Protein AF-A0A9Q4L0F2-F1 (afdb_monomer_lite)

Structure (mmCIF, N/CA/C/O backbone):
data_AF-A0A9Q4L0F2-F1
#
_entry.id   AF-A0A9Q4L0F2-F1
#
loop_
_atom_site.group_PDB
_atom_site.id
_atom_site.type_symbol
_atom_site.label_atom_id
_atom_site.label_alt_id
_atom_site.label_comp_id
_atom_site.label_asym_id
_atom_site.label_entity_id
_atom_site.label_seq_id
_atom_site.pdbx_PDB_ins_code
_atom_site.Cartn_x
_atom_site.Cartn_y
_atom_site.Cartn_z
_atom_site.occupancy
_atom_site.B_iso_or_equiv
_atom_site.auth_seq_id
_atom_site.auth_comp_id
_atom_site.auth_asym_id
_atom_site.auth_atom_id
_atom_site.pdbx_PDB_model_num
ATOM 1 N N . MET A 1 1 ? -33.348 -2.518 -28.557 1.00 35.50 1 MET A N 1
ATOM 2 C CA . MET A 1 1 ? -31.942 -2.075 -28.516 1.00 35.50 1 MET A CA 1
ATOM 3 C C . MET A 1 1 ? -31.940 -0.645 -28.021 1.00 35.50 1 MET A C 1
ATOM 5 O O . MET A 1 1 ? -32.081 0.283 -28.804 1.00 35.50 1 MET A O 1
ATOM 9 N N . THR A 1 2 ? -31.949 -0.499 -26.706 1.00 28.66 2 THR A N 1
ATOM 10 C CA . THR A 1 2 ? -31.822 0.769 -25.986 1.00 28.66 2 THR A CA 1
ATOM 11 C C . THR A 1 2 ? -30.332 1.001 -25.770 1.00 28.66 2 THR A C 1
ATOM 13 O O . THR A 1 2 ? -29.650 0.112 -25.269 1.00 28.66 2 THR A O 1
ATOM 16 N N . GLY A 1 3 ? -29.832 2.133 -26.264 1.00 24.50 3 GLY A N 1
ATOM 17 C CA . GLY A 1 3 ? -28.420 2.494 -26.207 1.00 24.50 3 GLY A CA 1
ATOM 18 C C . GLY A 1 3 ? -27.970 2.777 -24.779 1.00 24.50 3 GLY A C 1
ATOM 19 O O . GLY A 1 3 ? -28.697 3.416 -24.019 1.00 24.50 3 GLY A O 1
ATOM 20 N N . LEU A 1 4 ? -26.778 2.280 -24.451 1.00 28.77 4 LEU A N 1
ATOM 21 C CA . LEU A 1 4 ? -26.016 2.660 -23.269 1.00 28.77 4 LEU A CA 1
ATOM 22 C C . LEU A 1 4 ? -25.788 4.175 -23.294 1.00 28.77 4 LEU A C 1
ATOM 24 O O . LEU A 1 4 ? -25.307 4.723 -24.288 1.00 28.77 4 LEU A O 1
ATOM 28 N N . GLY A 1 5 ? -26.204 4.838 -22.218 1.00 26.44 5 GLY A N 1
ATOM 29 C CA . GLY A 1 5 ? -25.905 6.240 -21.976 1.00 26.44 5 GLY A CA 1
ATOM 30 C C . GLY A 1 5 ? -24.405 6.413 -21.785 1.00 26.44 5 GLY A C 1
ATOM 31 O O . GLY A 1 5 ? -23.772 5.620 -21.095 1.00 26.44 5 GLY A O 1
ATOM 32 N N . ALA A 1 6 ? -23.858 7.438 -22.432 1.00 28.59 6 ALA A N 1
ATOM 33 C CA . ALA A 1 6 ? -22.494 7.885 -22.227 1.00 28.59 6 ALA A CA 1
ATOM 34 C C . ALA A 1 6 ? -22.277 8.187 -20.738 1.00 28.59 6 ALA A C 1
ATOM 36 O O . ALA A 1 6 ? -22.974 9.031 -20.169 1.00 28.59 6 ALA A O 1
ATOM 37 N N . LEU A 1 7 ? -21.328 7.477 -20.128 1.00 33.16 7 LEU A N 1
ATOM 38 C CA . LEU A 1 7 ? -20.724 7.876 -18.864 1.00 33.16 7 LEU A CA 1
ATOM 39 C C . LEU A 1 7 ? -20.074 9.247 -19.097 1.00 33.16 7 LEU A C 1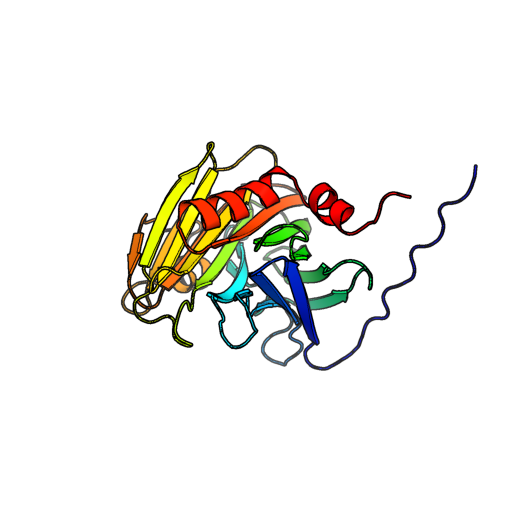
ATOM 41 O O . LEU A 1 7 ? -19.408 9.456 -20.114 1.00 33.16 7 LEU A O 1
ATOM 45 N N . GLY A 1 8 ? -20.387 10.206 -18.226 1.00 28.78 8 GLY A N 1
ATOM 46 C CA . GLY A 1 8 ? -19.862 11.564 -18.310 1.00 28.78 8 GLY A CA 1
ATOM 47 C C . GLY A 1 8 ? -18.339 11.531 -18.289 1.00 28.78 8 GLY A C 1
ATOM 48 O O . GLY A 1 8 ? -17.757 10.824 -17.474 1.00 28.78 8 GLY A O 1
ATOM 49 N N . GLY A 1 9 ? -17.710 12.254 -19.216 1.00 29.22 9 GLY A N 1
ATOM 50 C CA . GLY A 1 9 ? -16.259 12.383 -19.237 1.00 29.22 9 GLY A CA 1
ATOM 51 C C . GLY A 1 9 ? -15.781 13.014 -17.936 1.00 29.22 9 GLY A C 1
ATOM 52 O O . GLY A 1 9 ? -16.300 14.062 -17.546 1.00 29.22 9 GLY A O 1
ATOM 53 N N . ALA A 1 10 ? -14.820 12.363 -17.285 1.00 40.62 10 ALA A N 1
ATOM 54 C CA . ALA A 1 10 ? -14.004 12.995 -16.263 1.00 40.62 10 ALA A CA 1
ATOM 55 C C . ALA A 1 10 ? -13.387 14.267 -16.871 1.00 40.62 10 ALA A C 1
ATOM 57 O O . ALA A 1 10 ? -12.828 14.232 -17.971 1.00 40.62 10 ALA A O 1
ATOM 58 N N . GLU A 1 11 ? -13.568 15.411 -16.213 1.00 37.06 11 GLU A N 1
ATOM 59 C CA . GLU A 1 11 ? -12.818 16.614 -16.565 1.00 37.06 11 GLU A CA 1
ATOM 60 C C . GLU A 1 11 ? -11.414 16.448 -15.988 1.00 37.06 11 GLU A C 1
ATOM 62 O O . GLU A 1 11 ? -11.244 16.541 -14.777 1.00 37.06 11 GLU A O 1
ATOM 67 N N . ALA A 1 12 ? -10.426 16.204 -16.853 1.00 37.84 12 ALA A N 1
ATOM 68 C CA . ALA A 1 12 ? -9.024 16.213 -16.461 1.00 37.84 12 ALA A CA 1
ATOM 69 C C . ALA A 1 12 ? -8.678 17.590 -15.877 1.00 37.84 12 ALA A C 1
ATOM 71 O O . ALA A 1 12 ? -8.698 18.611 -16.580 1.00 37.84 12 ALA A O 1
ATOM 72 N N . VAL A 1 13 ? -8.385 17.631 -14.580 1.00 41.16 13 VAL A N 1
ATOM 73 C CA . VAL A 1 13 ? -7.864 18.828 -13.929 1.00 41.16 13 VAL A CA 1
ATOM 74 C C . VAL A 1 13 ? -6.373 18.876 -14.239 1.00 41.16 13 VAL A C 1
ATOM 76 O O . VAL A 1 13 ? -5.570 18.233 -13.581 1.00 41.16 13 VAL A O 1
ATOM 79 N N . ALA A 1 14 ? -5.994 19.632 -15.270 1.00 37.88 14 ALA A N 1
ATOM 80 C CA . ALA A 1 14 ? -4.596 19.991 -15.484 1.00 37.88 14 ALA A CA 1
ATOM 81 C C . ALA A 1 14 ? -4.163 20.949 -14.361 1.00 37.88 14 ALA A C 1
ATOM 83 O O . ALA A 1 14 ? -4.357 22.165 -14.468 1.00 37.88 14 ALA A O 1
ATOM 84 N N . ALA A 1 15 ? -3.634 20.399 -13.275 1.00 41.81 15 ALA A N 1
ATOM 85 C CA . ALA A 1 15 ? -2.961 21.135 -12.221 1.00 41.81 15 ALA A CA 1
ATOM 86 C C . ALA A 1 15 ? -1.586 20.508 -11.969 1.00 41.81 15 ALA A C 1
ATOM 88 O O . ALA A 1 15 ? -1.447 19.289 -12.027 1.00 41.81 15 ALA A O 1
ATOM 89 N N . ASP A 1 16 ? -0.604 21.371 -11.689 1.00 60.59 16 ASP A N 1
ATOM 90 C CA . ASP A 1 16 ? 0.544 21.012 -10.855 1.00 60.59 16 ASP A CA 1
ATOM 91 C C . ASP A 1 16 ? 0.007 20.255 -9.623 1.00 60.59 16 ASP A C 1
ATOM 93 O O . ASP A 1 16 ? -0.940 20.762 -9.026 1.00 60.59 16 ASP A O 1
ATOM 97 N N . ASP A 1 17 ? 0.570 19.086 -9.304 1.00 72.75 17 ASP A N 1
ATOM 98 C CA . ASP A 1 17 ? 0.235 18.151 -8.211 1.00 72.75 17 ASP A CA 1
ATOM 99 C C . ASP A 1 17 ? -1.256 18.058 -7.784 1.00 72.75 17 ASP A C 1
ATOM 101 O O . ASP A 1 17 ? -1.867 18.993 -7.257 1.00 72.75 17 ASP A O 1
ATOM 105 N N . VAL A 1 18 ? -1.864 16.879 -7.942 1.00 81.00 18 VAL A N 1
ATOM 106 C CA . VAL A 1 18 ? -3.266 16.627 -7.548 1.00 81.00 18 VAL A CA 1
ATOM 107 C C . VAL A 1 18 ? -3.298 15.879 -6.212 1.00 81.00 18 VAL A C 1
ATOM 109 O O . VAL A 1 18 ? -2.679 14.833 -6.120 1.00 81.00 18 VAL A O 1
ATOM 112 N N . ASP A 1 19 ? -4.059 16.363 -5.219 1.00 88.56 19 ASP A N 1
ATOM 113 C CA . ASP A 1 19 ? -4.414 15.641 -3.973 1.00 88.56 19 ASP A CA 1
ATOM 114 C C . ASP A 1 19 ? -5.941 15.460 -3.926 1.00 88.56 19 ASP A C 1
ATOM 116 O O . ASP A 1 19 ? -6.698 16.440 -3.859 1.00 88.56 19 ASP A O 1
ATOM 120 N N . ILE A 1 20 ? -6.400 14.206 -3.981 1.00 89.19 20 ILE A N 1
ATOM 121 C CA . ILE A 1 20 ? -7.807 13.836 -3.803 1.00 89.19 20 ILE A CA 1
ATOM 122 C C . ILE A 1 20 ? -7.980 13.112 -2.464 1.00 89.19 20 ILE A C 1
ATOM 124 O O . ILE A 1 20 ? -7.763 11.898 -2.395 1.00 89.19 20 ILE A O 1
ATOM 128 N N . PRO A 1 21 ? -8.457 13.806 -1.414 1.00 92.12 21 PRO A N 1
ATOM 129 C CA . PRO A 1 21 ? -8.765 13.164 -0.148 1.00 92.12 21 PRO A CA 1
ATOM 130 C C . PRO A 1 21 ? -10.083 12.390 -0.232 1.00 92.12 21 PRO A C 1
ATOM 132 O O . PRO A 1 21 ? -11.127 12.924 -0.624 1.00 92.12 21 PRO A O 1
ATOM 135 N N . LEU A 1 22 ? -10.049 11.143 0.223 1.00 93.31 22 LEU A N 1
ATOM 136 C CA . LEU A 1 22 ? -11.188 10.246 0.359 1.00 93.31 22 LEU A CA 1
ATOM 137 C C . LEU A 1 22 ? -11.386 9.910 1.828 1.00 93.31 22 LEU A C 1
ATOM 139 O O . LEU A 1 22 ? -10.420 9.663 2.546 1.00 93.31 22 LEU A O 1
ATOM 143 N N . SER A 1 23 ? -12.636 9.859 2.283 1.00 94.50 23 SER A N 1
ATOM 144 C CA . SER A 1 23 ? -12.918 9.414 3.642 1.00 94.50 23 SER A CA 1
ATOM 145 C C . SER A 1 23 ? -14.282 8.765 3.799 1.00 94.50 23 SER A C 1
ATOM 147 O O . SER A 1 23 ? -15.246 9.065 3.089 1.00 94.50 23 SER A O 1
ATOM 149 N N . ALA A 1 24 ? -14.350 7.870 4.777 1.00 94.62 24 ALA A N 1
ATOM 150 C CA . ALA A 1 24 ? -15.561 7.228 5.246 1.00 94.62 24 ALA A CA 1
ATOM 151 C C . ALA A 1 24 ? -15.621 7.318 6.770 1.00 94.62 24 ALA A C 1
ATOM 153 O O . ALA A 1 24 ? -14.599 7.383 7.456 1.00 94.62 24 ALA A O 1
ATOM 154 N N . ARG A 1 25 ? -16.835 7.337 7.315 1.00 94.50 25 ARG A N 1
ATOM 155 C CA . ARG A 1 25 ? -17.051 7.418 8.760 1.00 94.50 25 ARG A CA 1
ATOM 156 C C . ARG A 1 25 ? -18.312 6.689 9.166 1.00 94.50 25 ARG A C 1
ATOM 158 O O . ARG A 1 25 ? -19.313 6.717 8.452 1.00 94.50 25 ARG A O 1
ATOM 165 N N . GLY A 1 26 ? -18.279 6.153 10.374 1.00 92.31 26 GLY A N 1
ATOM 166 C CA . GLY A 1 26 ? -19.421 5.537 11.029 1.00 92.31 26 GLY A CA 1
ATOM 167 C C . GLY A 1 26 ? -19.502 5.940 12.495 1.00 92.31 26 GLY A C 1
ATOM 168 O O . GLY A 1 26 ? -18.902 6.922 12.939 1.00 92.31 26 GLY A O 1
ATOM 169 N N . ASP A 1 27 ? -20.261 5.172 13.270 1.00 90.62 27 ASP A N 1
ATOM 170 C CA . ASP A 1 27 ? -20.411 5.420 14.701 1.00 90.62 27 ASP A CA 1
ATOM 171 C C . ASP A 1 27 ? -19.087 5.160 15.440 1.00 90.62 27 ASP A C 1
ATOM 173 O O . ASP A 1 27 ? -18.743 4.026 15.771 1.00 90.62 27 ASP A O 1
ATOM 177 N N . GLY A 1 28 ? -18.354 6.237 15.731 1.00 89.56 28 GLY A N 1
ATOM 178 C CA . GLY A 1 28 ? -17.138 6.204 16.547 1.00 89.56 28 GLY A CA 1
ATOM 179 C C . GLY A 1 28 ? -15.841 5.922 15.786 1.00 89.56 28 GLY A C 1
ATOM 180 O O . GLY A 1 28 ? -14.825 5.686 16.434 1.00 89.56 28 GLY A O 1
ATOM 181 N N . TRP A 1 29 ? -15.854 5.969 14.453 1.00 94.31 29 TRP A N 1
ATOM 182 C CA . TRP A 1 29 ? -14.655 5.841 13.623 1.00 94.31 29 TRP A CA 1
ATOM 183 C C . TRP A 1 29 ? -14.736 6.732 12.380 1.00 94.31 29 TRP A C 1
ATOM 185 O O . TRP A 1 29 ? -15.818 7.033 11.877 1.00 94.31 29 TRP A O 1
ATOM 195 N N . GLU A 1 30 ? -13.570 7.120 11.883 1.00 96.31 30 GLU A N 1
ATOM 196 C CA . GLU A 1 30 ? -13.361 7.755 10.584 1.00 96.31 30 GLU A CA 1
ATOM 197 C C . GLU A 1 30 ? -12.043 7.206 10.026 1.00 96.31 30 GLU A C 1
ATOM 199 O O . GLU A 1 30 ? -11.109 6.959 10.789 1.00 96.31 30 GLU A O 1
ATOM 204 N N . VAL A 1 31 ? -11.983 6.968 8.723 1.00 97.25 31 VAL A N 1
ATOM 205 C CA . VAL A 1 31 ? -10.762 6.608 7.995 1.00 97.25 31 VAL A CA 1
ATOM 206 C C . VAL A 1 31 ? -10.727 7.415 6.710 1.00 97.25 31 VAL A C 1
ATOM 208 O O . VAL A 1 31 ? -11.775 7.733 6.140 1.00 97.25 31 VAL A O 1
ATOM 211 N N . GLY A 1 32 ? -9.533 7.723 6.237 1.00 96.81 32 GLY A N 1
ATOM 212 C CA . GLY A 1 32 ? -9.361 8.265 4.906 1.00 96.81 32 GLY A CA 1
ATOM 213 C C . GLY A 1 32 ? -7.964 8.040 4.370 1.00 96.81 32 GLY A C 1
ATOM 214 O O . GLY A 1 32 ? -7.130 7.424 5.031 1.00 96.81 32 GLY A O 1
ATOM 215 N N . VAL A 1 33 ? -7.769 8.492 3.142 1.00 97.56 33 VAL A N 1
ATOM 216 C CA . VAL A 1 33 ? -6.550 8.359 2.345 1.00 97.56 33 VAL A CA 1
ATOM 217 C C . VAL A 1 33 ? -6.553 9.455 1.284 1.00 97.56 33 VAL A C 1
ATOM 219 O O . VAL A 1 33 ? -7.627 9.885 0.852 1.00 97.56 33 VAL A O 1
ATOM 222 N N . SER A 1 34 ? -5.382 9.888 0.849 1.00 96.44 34 SER A N 1
ATOM 223 C CA . SER A 1 34 ? -5.206 10.806 -0.272 1.00 96.44 34 SER A CA 1
ATOM 224 C C . SER A 1 34 ? -4.695 10.039 -1.488 1.00 96.44 34 SER A C 1
ATOM 226 O O . SER A 1 34 ? -3.763 9.248 -1.377 1.00 96.44 34 SER A O 1
ATOM 228 N N . ALA A 1 35 ? -5.313 10.240 -2.651 1.00 96.44 35 ALA A N 1
ATOM 229 C CA . ALA A 1 35 ? -4.747 9.807 -3.926 1.00 96.44 35 ALA A CA 1
ATOM 230 C C . ALA A 1 35 ? -3.987 10.981 -4.543 1.00 96.44 35 ALA A C 1
ATOM 232 O O . ALA A 1 35 ? -4.584 12.040 -4.762 1.00 96.44 35 ALA A O 1
ATOM 233 N N . GLU A 1 36 ? -2.696 10.791 -4.813 1.00 95.00 36 GLU A N 1
ATOM 234 C CA . GLU A 1 36 ? -1.800 11.875 -5.208 1.00 95.00 36 GLU A CA 1
ATOM 235 C C . GLU A 1 36 ? -1.195 11.676 -6.595 1.00 95.00 36 GLU A C 1
ATOM 237 O O . GLU A 1 36 ? -0.725 10.589 -6.939 1.00 95.00 36 GLU A O 1
ATOM 242 N N . GLN A 1 37 ? -1.191 12.752 -7.384 1.00 94.94 37 GLN A N 1
ATOM 243 C CA . GLN A 1 37 ? -0.506 12.854 -8.668 1.00 94.94 37 GLN A CA 1
ATOM 244 C C . GLN A 1 37 ? 0.696 13.777 -8.537 1.00 94.94 37 GLN A C 1
ATOM 246 O O . GLN A 1 37 ? 0.567 14.888 -8.028 1.00 94.94 37 GLN A O 1
ATOM 251 N N . TYR A 1 38 ? 1.814 13.354 -9.109 1.00 92.56 38 TYR A N 1
ATOM 252 C CA . TYR A 1 38 ? 3.035 14.132 -9.217 1.00 92.56 38 TYR A CA 1
ATOM 253 C C . TYR A 1 38 ? 3.295 14.471 -10.684 1.00 92.56 38 TYR A C 1
ATOM 255 O O . TYR A 1 38 ? 3.328 13.565 -11.514 1.00 92.56 38 TYR A O 1
ATOM 263 N N . ASP A 1 39 ? 3.502 15.749 -11.010 1.00 89.25 39 ASP A N 1
ATOM 264 C CA . ASP A 1 39 ? 3.917 16.192 -12.357 1.00 89.25 39 ASP A CA 1
ATOM 265 C C . ASP A 1 39 ? 5.045 17.230 -12.262 1.00 89.25 39 ASP A C 1
ATOM 267 O O . ASP A 1 39 ? 4.901 18.427 -12.517 1.00 89.25 39 ASP A O 1
ATOM 271 N N . THR A 1 40 ? 6.204 16.752 -11.815 1.00 86.88 40 THR A N 1
ATOM 272 C CA . THR A 1 40 ? 7.413 17.545 -11.583 1.00 86.88 40 THR A CA 1
ATOM 273 C C . THR A 1 40 ? 8.554 17.100 -12.505 1.00 86.88 40 THR A C 1
ATOM 275 O O . THR A 1 40 ? 8.463 16.115 -13.238 1.00 86.88 40 THR A O 1
ATOM 278 N N . SER A 1 41 ? 9.690 17.810 -12.468 1.00 82.56 41 SER A N 1
ATOM 279 C CA . SER A 1 41 ? 10.878 17.394 -13.232 1.00 82.56 41 SER A CA 1
ATOM 280 C C . SER A 1 41 ? 11.449 16.048 -12.793 1.00 82.56 41 SER A C 1
ATOM 282 O O . SER A 1 41 ? 12.163 15.422 -13.576 1.00 82.56 41 SER A O 1
ATOM 284 N N . ASP A 1 42 ? 11.161 15.643 -11.557 1.00 82.44 42 ASP A N 1
ATOM 285 C CA . ASP A 1 42 ? 11.802 14.508 -10.902 1.00 82.44 42 ASP A CA 1
ATOM 286 C C . ASP A 1 42 ? 10.832 13.327 -10.725 1.00 82.44 42 ASP A C 1
ATOM 288 O O . ASP A 1 42 ? 11.286 12.217 -10.464 1.00 82.44 42 ASP A O 1
ATOM 292 N N . GLN A 1 43 ? 9.515 13.557 -10.831 1.00 89.56 43 GLN A N 1
ATOM 293 C CA . GLN A 1 43 ? 8.447 12.580 -10.572 1.00 89.56 43 GLN A CA 1
ATOM 294 C C . GLN A 1 43 ? 7.227 12.897 -11.443 1.00 89.56 43 GLN A C 1
ATOM 296 O O . GLN A 1 43 ? 6.787 14.043 -11.455 1.00 89.56 43 GLN A O 1
ATOM 301 N N . GLN A 1 44 ? 6.687 11.896 -12.140 1.00 93.56 44 GLN A N 1
ATOM 302 C CA . GLN A 1 44 ? 5.543 12.029 -13.068 1.00 93.56 44 GLN A CA 1
ATOM 303 C C . GLN A 1 44 ? 4.455 10.973 -12.807 1.00 93.56 44 GLN A C 1
ATOM 305 O O . GLN A 1 44 ? 3.732 10.565 -13.715 1.00 93.56 44 GLN A O 1
ATOM 310 N N . GLY A 1 45 ? 4.428 10.425 -11.594 1.00 95.62 45 GLY A N 1
ATOM 311 C CA . GLY A 1 45 ? 3.644 9.250 -11.248 1.00 95.62 45 GLY A CA 1
ATOM 312 C C . GLY A 1 45 ? 2.513 9.524 -10.264 1.00 95.62 45 GLY A C 1
ATOM 313 O O . GLY A 1 45 ? 2.110 10.671 -10.074 1.00 95.62 45 GLY A O 1
ATOM 314 N N . ALA A 1 46 ? 1.978 8.468 -9.658 1.00 96.12 46 ALA A N 1
ATOM 315 C CA . ALA A 1 46 ? 0.923 8.564 -8.652 1.00 96.12 46 ALA A CA 1
ATOM 316 C C . ALA A 1 46 ? 1.102 7.522 -7.539 1.00 96.12 46 ALA A C 1
ATOM 318 O O . ALA A 1 46 ? 1.724 6.474 -7.756 1.00 96.12 46 ALA A O 1
ATOM 319 N N . ARG A 1 47 ? 0.565 7.818 -6.351 1.00 96.38 47 ARG A N 1
ATOM 320 C CA . ARG A 1 47 ? 0.496 6.890 -5.208 1.00 96.38 47 ARG A CA 1
ATOM 321 C C . ARG A 1 47 ? -0.629 7.264 -4.238 1.00 96.38 47 ARG A C 1
ATOM 323 O O . ARG A 1 47 ? -1.232 8.327 -4.367 1.00 96.38 47 ARG A O 1
ATOM 330 N N . LEU A 1 48 ? -0.885 6.399 -3.255 1.00 97.62 48 LEU A N 1
ATOM 331 C CA . LEU A 1 48 ? -1.703 6.767 -2.096 1.00 97.62 48 LEU A CA 1
ATOM 332 C C . LEU A 1 48 ? -0.819 7.304 -0.968 1.00 97.62 48 LEU A C 1
ATOM 334 O O . LEU A 1 48 ? 0.254 6.753 -0.710 1.00 97.62 48 LEU A O 1
ATOM 338 N N . GLU A 1 49 ? -1.308 8.322 -0.270 1.00 96.50 49 GLU A N 1
ATOM 339 C CA . GLU A 1 49 ? -0.662 8.952 0.884 1.00 96.50 49 GLU A CA 1
ATOM 340 C C . GLU A 1 49 ? -1.648 9.168 2.027 1.00 96.50 49 GLU A C 1
ATOM 342 O O . GLU A 1 49 ? -2.866 9.066 1.851 1.00 96.50 49 GLU A O 1
ATOM 347 N N . ASP A 1 50 ? -1.118 9.483 3.207 1.00 95.88 50 ASP A N 1
ATOM 348 C CA . ASP A 1 50 ? -1.895 9.947 4.353 1.00 95.88 50 ASP A CA 1
ATOM 349 C C . ASP A 1 50 ? -3.064 9.013 4.719 1.00 95.88 50 ASP A C 1
ATOM 351 O O . ASP A 1 50 ? -4.180 9.472 4.985 1.00 95.88 50 ASP A O 1
ATOM 355 N N . VAL A 1 51 ? -2.859 7.689 4.758 1.00 97.62 51 VAL A N 1
ATOM 356 C CA . VAL A 1 51 ? -3.897 6.807 5.313 1.00 97.62 51 VAL A CA 1
ATOM 357 C C . VAL A 1 51 ? -4.030 7.139 6.791 1.00 97.62 51 VAL A C 1
ATOM 359 O O . VAL A 1 51 ? -3.074 6.987 7.550 1.00 97.62 51 VAL A O 1
ATOM 362 N N . TYR A 1 52 ? -5.210 7.577 7.219 1.00 96.81 52 TYR A N 1
ATOM 363 C CA . TYR A 1 52 ? -5.410 8.136 8.552 1.00 96.81 52 TYR A CA 1
ATOM 364 C C . TYR A 1 52 ? -6.571 7.493 9.306 1.00 96.81 52 TYR A C 1
ATOM 366 O O . TYR A 1 52 ? -7.501 6.937 8.724 1.00 96.81 52 TYR A O 1
ATOM 374 N N . SER A 1 53 ? -6.542 7.617 10.633 1.00 95.25 53 SER A N 1
ATOM 375 C CA . SER A 1 53 ? -7.584 7.122 11.536 1.00 95.25 53 SER A CA 1
ATOM 376 C C . SER A 1 53 ? -8.128 8.246 12.413 1.00 95.25 53 SER A C 1
ATOM 378 O O . SER A 1 53 ? -7.411 8.815 13.233 1.00 95.25 53 SER A O 1
ATOM 380 N N . GLY A 1 54 ? -9.423 8.523 12.324 1.00 92.25 54 GLY A N 1
ATOM 381 C CA . GLY A 1 54 ? -10.088 9.613 13.035 1.00 92.25 54 GLY A CA 1
ATOM 382 C C . GLY A 1 54 ? -9.992 10.935 12.276 1.00 92.25 54 GLY A C 1
ATOM 383 O O . GLY A 1 54 ? -11.018 11.472 11.877 1.00 92.25 54 GLY A O 1
ATOM 384 N N . ASP A 1 55 ? -8.782 11.446 12.053 1.00 89.88 55 ASP A N 1
ATOM 385 C CA . ASP A 1 55 ? -8.542 12.647 11.245 1.00 89.88 55 ASP A CA 1
ATOM 386 C C . ASP A 1 55 ? -7.135 12.647 10.613 1.00 89.88 55 ASP A C 1
ATOM 388 O O . ASP A 1 55 ? -6.274 11.861 11.009 1.00 89.88 55 ASP A O 1
ATOM 392 N N . ARG A 1 56 ? -6.897 13.549 9.643 1.00 87.12 56 ARG A N 1
ATOM 393 C CA . ARG A 1 56 ? -5.617 13.683 8.910 1.00 87.12 56 ARG A CA 1
ATOM 394 C C . ARG A 1 56 ? -4.409 14.059 9.785 1.00 87.12 56 ARG A C 1
ATOM 396 O O . ARG A 1 56 ? -3.304 14.110 9.268 1.00 87.12 56 ARG A O 1
ATOM 403 N N . SER A 1 57 ? -4.576 14.345 11.081 1.00 88.62 57 SER A N 1
ATOM 404 C CA . SER A 1 57 ? -3.439 14.515 12.001 1.00 88.62 57 SER A CA 1
ATOM 405 C C . SER A 1 57 ? -2.964 13.204 12.632 1.00 88.62 57 SER A C 1
ATOM 407 O O . SER A 1 57 ? -1.933 13.192 13.295 1.00 88.62 57 SER A O 1
ATOM 409 N N . ASN A 1 58 ? -3.699 12.109 12.425 1.00 93.31 58 ASN A N 1
ATOM 410 C CA . ASN A 1 58 ? -3.356 10.770 12.890 1.00 93.31 58 ASN A CA 1
ATOM 411 C C . ASN A 1 58 ? -3.150 9.827 11.698 1.00 93.31 58 ASN A C 1
ATOM 413 O O . ASN A 1 58 ? -3.967 8.933 11.435 1.00 93.31 58 ASN A O 1
ATOM 417 N N . ILE A 1 59 ? -2.070 10.077 10.960 1.00 95.56 59 ILE A N 1
ATOM 418 C CA . ILE A 1 59 ? -1.620 9.234 9.854 1.00 95.56 59 ILE A CA 1
ATOM 419 C C . ILE A 1 59 ? -1.114 7.909 10.437 1.00 95.56 59 ILE A C 1
ATOM 421 O O . ILE A 1 59 ? -0.362 7.880 11.408 1.00 95.56 59 ILE A O 1
ATOM 425 N N . VAL A 1 60 ? -1.587 6.801 9.875 1.00 96.94 60 VAL A N 1
ATOM 426 C CA . VAL A 1 60 ? -1.170 5.437 10.225 1.00 96.94 60 VAL A CA 1
ATOM 427 C C . VAL A 1 60 ? -0.316 4.800 9.138 1.00 96.94 60 VAL A C 1
ATOM 429 O O . VAL A 1 60 ? 0.459 3.896 9.444 1.00 96.94 60 VAL A O 1
ATOM 432 N N . VAL A 1 61 ? -0.440 5.269 7.893 1.00 97.56 61 VAL A N 1
ATOM 433 C CA . VAL A 1 61 ? 0.433 4.916 6.768 1.00 97.56 61 VAL A CA 1
ATOM 434 C C . VAL A 1 61 ? 0.705 6.185 5.972 1.00 97.56 61 VAL A C 1
ATOM 436 O O . VAL A 1 61 ? -0.225 6.778 5.434 1.00 97.56 61 VAL A O 1
ATOM 439 N N . ASP A 1 62 ? 1.968 6.589 5.913 1.00 96.88 62 ASP A N 1
ATOM 440 C CA . ASP A 1 62 ? 2.420 7.794 5.209 1.00 96.88 62 ASP A CA 1
ATOM 441 C C . ASP A 1 62 ? 2.281 7.641 3.693 1.00 96.88 62 ASP A C 1
ATOM 443 O O . ASP A 1 62 ? 1.736 8.509 3.022 1.00 96.88 62 ASP A O 1
ATOM 447 N N . ALA A 1 63 ? 2.700 6.490 3.163 1.00 96.25 63 ALA A N 1
ATOM 448 C CA . ALA A 1 63 ? 2.675 6.212 1.734 1.00 96.25 63 ALA A CA 1
ATOM 449 C C . ALA A 1 63 ? 2.393 4.738 1.435 1.00 96.25 63 ALA A C 1
ATOM 451 O O . ALA A 1 63 ? 2.802 3.849 2.190 1.00 96.25 63 ALA A O 1
ATOM 452 N N . LEU A 1 64 ? 1.728 4.498 0.304 1.00 98.06 64 LEU A N 1
ATOM 453 C CA . LEU A 1 64 ? 1.580 3.195 -0.334 1.00 98.06 64 LEU A CA 1
ATOM 454 C C . LEU A 1 64 ? 2.040 3.293 -1.794 1.00 98.06 64 LEU A C 1
ATOM 456 O O . LEU A 1 64 ? 1.349 3.851 -2.648 1.00 98.06 64 LEU A O 1
ATOM 460 N N . ASP A 1 65 ? 3.198 2.719 -2.080 1.00 97.88 65 ASP A N 1
ATOM 461 C CA . ASP A 1 65 ? 3.828 2.707 -3.392 1.00 97.88 65 ASP A CA 1
ATOM 462 C C . ASP A 1 65 ? 3.579 1.366 -4.103 1.00 97.88 65 ASP A C 1
ATOM 464 O O . ASP A 1 65 ? 3.634 0.294 -3.494 1.00 97.88 65 ASP A O 1
ATOM 468 N N . THR A 1 66 ? 3.336 1.420 -5.416 1.00 98.25 66 THR A N 1
ATOM 469 C CA . THR A 1 66 ? 3.359 0.235 -6.284 1.00 98.25 66 THR A CA 1
ATOM 470 C C . THR A 1 66 ? 4.650 0.226 -7.091 1.00 98.25 66 THR A C 1
ATOM 472 O O . THR A 1 66 ? 5.150 1.259 -7.544 1.00 98.25 66 THR A O 1
ATOM 475 N N . VAL A 1 67 ? 5.233 -0.954 -7.238 1.00 98.12 67 VAL A N 1
ATOM 476 C CA . VAL A 1 67 ? 6.548 -1.135 -7.841 1.00 98.12 67 VAL A CA 1
ATOM 477 C C . VAL A 1 67 ? 6.500 -2.317 -8.808 1.00 98.12 67 VAL A C 1
ATOM 479 O O . VAL A 1 67 ? 5.872 -3.330 -8.519 1.00 98.12 67 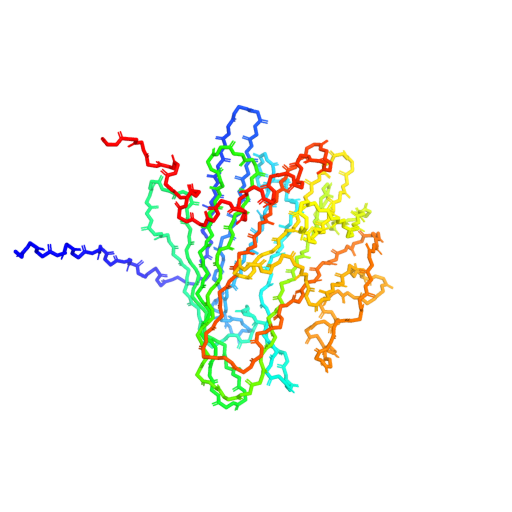VAL A O 1
ATOM 482 N N . VAL A 1 68 ? 7.143 -2.187 -9.967 1.00 97.69 68 VAL A N 1
ATOM 483 C CA . VAL A 1 68 ? 7.152 -3.184 -11.047 1.00 97.69 68 VAL A CA 1
ATOM 484 C C . VAL A 1 68 ? 8.579 -3.648 -11.301 1.00 97.69 68 VAL A C 1
ATOM 486 O O . VAL A 1 68 ? 9.464 -2.821 -11.495 1.00 97.69 68 VAL A O 1
ATOM 489 N N . TYR A 1 69 ? 8.800 -4.956 -11.357 1.00 97.62 69 TYR A N 1
ATOM 490 C CA . TYR A 1 69 ? 10.052 -5.564 -11.802 1.00 97.62 69 TYR A CA 1
ATOM 491 C C . TYR A 1 69 ? 9.826 -6.345 -13.094 1.00 97.62 69 TYR A C 1
ATOM 493 O O . TYR A 1 69 ? 8.958 -7.215 -13.147 1.00 97.62 69 TYR A O 1
ATOM 501 N N . ASP A 1 70 ? 10.614 -6.036 -14.124 1.00 95.69 70 ASP A N 1
ATOM 502 C CA . ASP A 1 70 ? 10.491 -6.598 -15.480 1.00 95.69 70 ASP A CA 1
ATOM 503 C C . ASP A 1 70 ? 11.447 -7.777 -15.759 1.00 95.69 70 ASP A C 1
ATOM 505 O O . ASP A 1 70 ? 11.761 -8.088 -16.909 1.00 95.69 70 ASP A O 1
ATOM 509 N N . GLY A 1 71 ? 11.984 -8.398 -14.703 1.00 93.88 71 GLY A N 1
ATOM 510 C CA . GLY A 1 71 ? 13.033 -9.416 -14.812 1.00 93.88 71 GLY A CA 1
ATOM 511 C C . GLY A 1 71 ? 14.450 -8.842 -14.908 1.00 93.88 71 GLY A C 1
ATOM 512 O O . GLY A 1 71 ? 15.418 -9.604 -14.986 1.00 93.88 71 GLY A O 1
ATOM 513 N N . SER A 1 72 ? 14.600 -7.513 -14.919 1.00 92.06 72 SER A N 1
ATOM 514 C CA . SER A 1 72 ? 15.908 -6.859 -14.976 1.00 92.06 72 SER A CA 1
ATOM 515 C C . SER A 1 72 ? 16.033 -5.626 -14.089 1.00 92.06 72 SER A C 1
ATOM 517 O O . SER A 1 72 ? 17.053 -5.467 -13.420 1.00 92.06 72 SER A O 1
ATOM 519 N N . VAL A 1 73 ? 15.023 -4.759 -14.078 1.00 94.94 73 VAL A N 1
ATOM 520 C CA . VAL A 1 73 ? 15.042 -3.469 -13.390 1.00 94.94 73 VAL A CA 1
ATOM 521 C C . VAL A 1 73 ? 13.730 -3.285 -12.649 1.00 94.94 73 VAL A C 1
ATOM 523 O O . VAL A 1 73 ? 12.658 -3.581 -13.176 1.00 94.94 73 VAL A O 1
ATOM 526 N N . THR A 1 74 ? 13.823 -2.750 -11.437 1.00 96.81 74 THR A N 1
ATOM 527 C CA . THR A 1 74 ? 12.655 -2.295 -10.696 1.00 96.81 74 THR A CA 1
ATOM 528 C C . THR A 1 74 ? 12.309 -0.848 -11.051 1.00 96.81 74 THR A C 1
ATOM 530 O O . THR A 1 74 ? 13.199 -0.006 -11.156 1.00 96.81 74 THR A O 1
ATOM 533 N N . ARG A 1 75 ? 11.015 -0.550 -11.205 1.00 97.44 75 ARG A N 1
ATOM 534 C CA . ARG A 1 75 ? 10.455 0.785 -11.436 1.00 97.44 75 ARG A CA 1
ATOM 535 C C . ARG A 1 75 ? 9.338 1.097 -10.446 1.00 97.44 75 ARG A C 1
ATOM 537 O O . ARG A 1 75 ? 8.422 0.298 -10.273 1.00 97.44 75 ARG A O 1
ATOM 544 N N . ASN A 1 76 ? 9.382 2.267 -9.827 1.00 96.88 76 ASN A N 1
ATOM 545 C CA . ASN A 1 76 ? 8.358 2.752 -8.909 1.00 96.88 76 ASN A CA 1
ATOM 546 C C . ASN A 1 76 ? 7.335 3.614 -9.666 1.00 96.88 76 ASN A C 1
ATOM 548 O O . ASN A 1 76 ? 7.701 4.472 -10.471 1.00 96.88 76 ASN A O 1
ATOM 552 N N . THR A 1 77 ? 6.044 3.412 -9.395 1.00 95.31 77 THR A N 1
ATOM 553 C CA . THR A 1 77 ? 4.949 4.075 -10.126 1.00 95.31 77 THR A CA 1
ATOM 554 C C . THR A 1 77 ? 4.846 5.570 -9.853 1.00 95.31 77 THR A C 1
ATOM 556 O O . THR A 1 77 ? 4.182 6.269 -10.605 1.00 95.31 77 THR A O 1
ATOM 559 N N . ARG A 1 78 ? 5.506 6.094 -8.818 1.00 94.94 78 ARG A N 1
ATOM 560 C CA . ARG A 1 78 ? 5.597 7.534 -8.555 1.00 94.94 78 ARG A CA 1
ATOM 561 C C . ARG A 1 78 ? 6.831 8.159 -9.211 1.00 94.94 78 ARG A C 1
ATOM 563 O O . ARG A 1 78 ? 6.730 9.202 -9.854 1.00 94.94 78 ARG A O 1
ATOM 570 N N . ALA A 1 79 ? 7.995 7.543 -9.025 1.00 94.50 79 ALA A N 1
ATOM 571 C CA . ALA A 1 79 ? 9.284 8.114 -9.408 1.00 94.50 79 ALA A CA 1
ATOM 572 C C . ALA A 1 79 ? 9.656 7.866 -10.877 1.00 94.50 79 ALA A C 1
ATOM 574 O O . ALA A 1 79 ? 10.213 8.754 -11.515 1.00 94.50 79 ALA A O 1
ATOM 575 N N . ASP A 1 80 ? 9.337 6.688 -11.419 1.00 96.81 80 ASP A N 1
ATOM 576 C CA . ASP A 1 80 ? 9.811 6.262 -12.744 1.00 96.81 80 ASP A CA 1
ATOM 577 C C . ASP A 1 80 ? 8.737 6.278 -13.829 1.00 96.81 80 ASP A C 1
ATOM 579 O O . ASP A 1 80 ? 9.016 5.927 -14.980 1.00 96.81 80 ASP A O 1
ATOM 583 N N . ALA A 1 81 ? 7.508 6.646 -13.474 1.00 97.00 81 ALA A N 1
ATOM 584 C CA . ALA A 1 81 ? 6.425 6.787 -14.430 1.00 97.00 81 ALA A CA 1
ATOM 585 C C . ALA A 1 81 ? 6.756 7.834 -15.500 1.00 97.00 81 ALA A C 1
ATOM 587 O O . ALA A 1 81 ? 7.444 8.822 -15.247 1.00 97.00 81 ALA A O 1
ATOM 588 N N . SER A 1 82 ? 6.238 7.625 -16.708 1.00 95.88 82 SER A N 1
ATOM 589 C CA . SER A 1 82 ? 6.303 8.613 -17.791 1.00 95.88 82 SER A CA 1
ATOM 590 C C . SER A 1 82 ? 5.081 9.528 -17.847 1.00 95.88 82 SER A C 1
ATOM 592 O O . SER A 1 82 ? 5.080 10.501 -18.597 1.00 95.88 82 SER A O 1
ATOM 594 N N . SER A 1 83 ? 4.012 9.156 -17.145 1.00 94.56 83 SER A N 1
ATOM 595 C CA . SER A 1 83 ? 2.786 9.937 -17.010 1.00 94.56 83 SER A CA 1
ATOM 596 C C . SER A 1 83 ? 1.879 9.319 -15.958 1.00 94.56 83 SER A C 1
ATOM 598 O O . SER A 1 83 ? 1.836 8.091 -15.820 1.00 94.56 83 SER A O 1
ATOM 600 N N . SER A 1 84 ? 1.072 10.160 -15.323 1.00 95.44 84 SER A N 1
ATOM 601 C CA . SER A 1 84 ? -0.011 9.744 -14.447 1.00 95.44 84 SER A CA 1
ATOM 602 C C . SER A 1 84 ? -1.234 10.652 -14.579 1.00 95.44 84 SER A C 1
ATOM 604 O O . SER A 1 84 ? -1.165 11.756 -15.121 1.00 95.44 84 SER A O 1
ATOM 606 N N . GLU A 1 85 ? -2.370 10.162 -14.098 1.00 94.56 85 GLU A N 1
ATOM 607 C CA . GLU A 1 85 ? -3.618 10.905 -13.966 1.00 94.56 85 GLU A CA 1
ATOM 608 C C . GLU A 1 85 ? -4.344 10.444 -12.698 1.00 94.56 85 GLU A C 1
ATOM 610 O O . GLU A 1 85 ? -4.501 9.240 -12.487 1.00 94.56 85 GLU A O 1
ATOM 615 N N . VAL A 1 86 ? -4.809 11.387 -11.875 1.00 94.06 86 VAL A N 1
ATOM 616 C CA . VAL A 1 86 ? -5.614 11.111 -10.675 1.00 94.06 86 VAL A CA 1
ATOM 617 C C . VAL A 1 86 ? -6.911 11.912 -10.710 1.00 94.06 86 VAL A C 1
ATOM 619 O O . VAL A 1 86 ? -6.909 13.116 -10.954 1.00 94.06 86 VAL A O 1
ATOM 622 N N . ASN A 1 87 ? -8.042 11.249 -10.465 1.00 91.69 87 ASN A N 1
ATOM 623 C CA . ASN A 1 87 ? -9.373 11.859 -10.544 1.00 91.69 87 ASN A CA 1
ATOM 624 C C . ASN A 1 87 ? -10.391 11.142 -9.644 1.00 91.69 87 ASN A C 1
ATOM 626 O O . ASN A 1 87 ? -10.204 9.998 -9.237 1.00 91.69 87 ASN A O 1
ATOM 630 N N . VAL A 1 88 ? -11.529 11.797 -9.397 1.00 87.69 88 VAL A N 1
ATOM 631 C CA . VAL A 1 88 ? -12.715 11.164 -8.794 1.00 87.69 88 VAL A CA 1
ATOM 632 C C . VAL A 1 88 ? -13.620 10.557 -9.863 1.00 87.69 88 VAL A C 1
ATOM 634 O O . VAL A 1 88 ? -13.852 11.158 -10.914 1.00 87.69 88 VAL A O 1
ATOM 637 N N . THR A 1 89 ? -14.205 9.397 -9.574 1.00 76.25 89 THR A N 1
ATOM 638 C CA . THR A 1 89 ? -15.154 8.741 -10.491 1.00 76.25 89 THR A CA 1
ATOM 639 C C . THR A 1 89 ? -16.575 9.289 -10.320 1.00 76.25 89 THR A C 1
ATOM 641 O O . THR A 1 89 ? -17.291 9.526 -11.295 1.00 76.25 89 THR A O 1
ATOM 644 N N . THR A 1 90 ? -17.020 9.508 -9.078 1.00 75.94 90 THR A N 1
ATOM 645 C CA . THR A 1 90 ? -18.352 10.052 -8.758 1.00 75.94 90 THR A CA 1
ATOM 646 C C . THR A 1 90 ? -18.326 10.822 -7.441 1.00 75.94 90 THR A C 1
ATOM 648 O O . THR A 1 90 ? -17.545 10.522 -6.551 1.00 75.94 90 THR A O 1
ATOM 651 N N . SER A 1 91 ? -19.233 11.789 -7.283 1.00 74.81 91 SER A N 1
ATOM 652 C CA . SER A 1 91 ? -19.382 12.557 -6.040 1.00 74.81 91 SER A CA 1
ATOM 653 C C . SER A 1 91 ? -20.160 11.840 -4.927 1.00 74.81 91 SER A C 1
ATOM 655 O O . SER A 1 91 ? -20.256 12.371 -3.822 1.00 74.81 91 SER A O 1
ATOM 657 N N . TYR A 1 92 ? -20.759 10.678 -5.206 1.00 80.62 92 TYR A N 1
ATOM 658 C CA . TYR A 1 92 ? -21.574 9.915 -4.249 1.00 80.62 92 TYR A CA 1
ATOM 659 C C . TYR A 1 92 ? -20.817 8.785 -3.549 1.00 80.62 92 TYR A C 1
ATOM 661 O O . TYR A 1 92 ? -21.304 8.269 -2.547 1.00 80.62 92 TYR A O 1
ATOM 669 N N . VAL A 1 93 ? -19.660 8.398 -4.082 1.00 86.50 93 VAL A N 1
ATOM 670 C CA . VAL A 1 93 ? -18.820 7.320 -3.558 1.00 86.50 93 VAL A CA 1
ATOM 671 C C . VAL A 1 93 ? -17.494 7.945 -3.148 1.00 86.50 93 VAL A C 1
ATOM 673 O O . VAL A 1 93 ? -16.985 8.806 -3.863 1.00 86.50 93 VAL A O 1
ATOM 676 N N . ALA A 1 94 ? -16.947 7.544 -2.002 1.00 89.69 94 ALA A N 1
ATOM 677 C CA . ALA A 1 94 ? -15.625 7.982 -1.562 1.00 89.69 94 ALA A CA 1
ATOM 678 C C . ALA A 1 94 ? -14.526 7.225 -2.333 1.00 89.69 94 ALA A C 1
ATOM 680 O O . ALA A 1 94 ? -13.788 6.431 -1.750 1.00 89.69 94 ALA A O 1
ATOM 681 N N . GLU A 1 95 ? -14.462 7.452 -3.648 1.00 93.69 95 GLU A N 1
ATOM 682 C CA . GLU A 1 95 ? -13.550 6.774 -4.569 1.00 93.69 95 GLU A CA 1
ATOM 683 C C . GLU A 1 95 ? -12.743 7.740 -5.440 1.00 93.69 95 GLU A C 1
ATOM 685 O O . GLU A 1 95 ? -13.235 8.786 -5.880 1.00 93.69 95 GLU A O 1
ATOM 690 N N . ALA A 1 96 ? -11.516 7.335 -5.741 1.00 94.75 96 ALA A N 1
ATOM 691 C CA . ALA A 1 96 ? -10.665 7.945 -6.751 1.00 94.75 96 ALA A CA 1
ATOM 692 C C . ALA A 1 96 ? -10.057 6.848 -7.623 1.00 94.75 96 ALA A C 1
ATOM 694 O O . ALA A 1 96 ? -9.975 5.687 -7.216 1.00 94.75 96 ALA A O 1
ATOM 695 N N . TYR A 1 97 ? -9.615 7.227 -8.813 1.00 94.81 97 TYR A N 1
ATOM 696 C CA . TYR A 1 97 ? -8.776 6.381 -9.642 1.00 94.81 97 TYR A CA 1
ATOM 697 C C . TYR A 1 97 ? -7.444 7.065 -9.922 1.00 94.81 97 TYR A C 1
ATOM 699 O O . TYR A 1 97 ? -7.351 8.294 -9.960 1.00 94.81 97 TYR A O 1
ATOM 707 N N . MET A 1 98 ? -6.429 6.239 -10.132 1.00 96.62 98 MET A N 1
ATOM 708 C CA . MET A 1 98 ? -5.085 6.620 -10.527 1.00 96.62 98 MET A CA 1
ATOM 709 C C . MET A 1 98 ? -4.714 5.788 -11.751 1.00 96.62 98 MET A C 1
ATOM 711 O O . MET A 1 98 ? -4.850 4.568 -11.736 1.00 96.62 98 MET A O 1
ATOM 715 N N . SER A 1 99 ? -4.258 6.429 -12.816 1.00 97.19 99 SER A N 1
ATOM 716 C CA . SER A 1 99 ? -3.709 5.757 -13.993 1.00 97.19 99 SER A CA 1
ATOM 717 C C . SER A 1 99 ? -2.257 6.166 -14.130 1.00 97.19 99 SER A C 1
ATOM 719 O O . SER A 1 99 ? -1.974 7.356 -14.142 1.00 97.19 99 SER A O 1
ATOM 721 N N . THR A 1 100 ? -1.345 5.209 -14.250 1.00 97.94 100 THR A N 1
ATOM 722 C CA . THR A 1 100 ? 0.095 5.459 -14.367 1.00 97.94 100 THR A CA 1
ATOM 723 C C . THR A 1 100 ? 0.679 4.625 -15.498 1.00 97.94 100 THR A C 1
ATOM 725 O O . THR A 1 100 ? 0.462 3.420 -15.540 1.00 97.94 100 THR A O 1
ATOM 728 N N . THR A 1 101 ? 1.478 5.234 -16.372 1.00 98.38 101 THR A N 1
ATOM 729 C CA . THR A 1 101 ? 2.259 4.504 -17.383 1.00 98.38 101 THR A CA 1
ATOM 730 C C . THR A 1 101 ? 3.709 4.406 -16.931 1.00 98.38 101 THR A C 1
ATOM 732 O O . THR A 1 101 ? 4.378 5.423 -16.726 1.00 98.38 101 THR A O 1
ATOM 735 N N . VAL A 1 102 ? 4.213 3.180 -16.803 1.00 98.06 102 VAL A N 1
ATOM 736 C CA . VAL A 1 102 ? 5.582 2.881 -16.377 1.00 98.06 102 VAL A CA 1
ATOM 737 C C . VAL A 1 102 ? 6.380 2.309 -17.555 1.00 98.06 102 VAL A C 1
ATOM 739 O O . VAL A 1 102 ? 6.023 1.253 -18.083 1.00 98.06 102 VAL A O 1
ATOM 742 N N . PRO A 1 103 ? 7.470 2.964 -17.990 1.00 97.25 103 PRO A N 1
ATOM 743 C CA . PRO A 1 103 ? 8.338 2.432 -19.032 1.00 97.25 103 PRO A CA 1
ATOM 744 C C . PRO A 1 103 ? 9.191 1.268 -18.509 1.00 97.25 103 PRO A C 1
ATOM 746 O O . PRO A 1 103 ? 9.930 1.414 -17.532 1.00 97.25 103 PRO A O 1
ATOM 749 N N . VAL A 1 104 ? 9.158 0.145 -19.223 1.00 96.38 104 VAL A N 1
ATOM 750 C CA . VAL A 1 104 ? 9.954 -1.070 -18.961 1.00 96.38 104 VAL A CA 1
ATOM 751 C C . VAL A 1 104 ? 10.866 -1.378 -20.156 1.00 96.38 104 VAL A C 1
ATOM 753 O O . VAL A 1 104 ? 10.816 -0.667 -21.162 1.00 96.38 104 VAL A O 1
ATOM 756 N N . ALA A 1 105 ? 11.755 -2.373 -20.053 1.00 91.88 105 ALA A N 1
ATOM 757 C CA . ALA A 1 105 ? 12.842 -2.584 -21.022 1.00 91.88 105 ALA A CA 1
ATOM 758 C C . ALA A 1 105 ? 12.407 -2.587 -22.505 1.00 91.88 105 ALA A C 1
ATOM 760 O O . ALA A 1 105 ? 13.059 -1.937 -23.325 1.00 91.88 105 ALA A O 1
ATOM 761 N N . ASP A 1 106 ? 11.301 -3.264 -22.830 1.00 91.06 106 ASP A N 1
ATOM 762 C CA . ASP A 1 106 ? 10.805 -3.445 -24.203 1.00 91.06 106 ASP A CA 1
ATOM 763 C C . ASP A 1 106 ? 9.359 -2.951 -24.404 1.00 91.06 106 ASP A C 1
ATOM 765 O O . ASP A 1 106 ? 8.678 -3.384 -25.334 1.00 91.06 106 ASP A O 1
ATOM 769 N N . GLY A 1 107 ? 8.884 -2.027 -23.562 1.00 96.62 107 GLY A N 1
ATOM 770 C CA . GLY A 1 107 ? 7.520 -1.518 -23.676 1.00 96.62 107 GLY A CA 1
ATOM 771 C C . GLY A 1 107 ? 7.030 -0.749 -22.459 1.00 96.62 107 GLY A C 1
ATOM 772 O O . GLY A 1 107 ? 7.788 0.006 -21.843 1.00 96.62 107 GLY A O 1
ATOM 773 N N . THR A 1 108 ? 5.756 -0.921 -22.124 1.00 98.19 108 THR A N 1
ATOM 774 C CA . THR A 1 108 ? 5.112 -0.213 -21.011 1.00 98.19 108 THR A CA 1
ATOM 775 C C . THR A 1 108 ? 4.256 -1.136 -20.164 1.00 98.19 108 THR A C 1
ATOM 777 O O . THR A 1 108 ? 3.690 -2.115 -20.648 1.00 98.19 108 THR A O 1
ATOM 780 N N . VAL A 1 109 ? 4.134 -0.774 -18.892 1.00 98.50 109 VAL A N 1
ATOM 781 C CA . VAL A 1 109 ? 3.079 -1.258 -18.008 1.00 98.50 109 VAL A CA 1
ATOM 782 C C . VAL A 1 109 ? 2.153 -0.089 -17.718 1.00 98.50 109 VAL A C 1
ATOM 784 O O . VAL A 1 109 ? 2.578 0.908 -17.135 1.00 98.50 109 VAL A O 1
ATOM 787 N N . ASP A 1 110 ? 0.899 -0.210 -18.132 1.00 98.50 110 ASP A N 1
ATOM 788 C CA . ASP A 1 110 ? -0.161 0.722 -17.770 1.00 98.50 110 ASP A CA 1
ATOM 789 C C . ASP A 1 110 ? -0.861 0.184 -16.521 1.00 98.50 110 ASP A C 1
ATOM 791 O O . ASP A 1 110 ? -1.516 -0.858 -16.560 1.00 98.50 110 ASP A O 1
ATOM 795 N N . LEU A 1 111 ? -0.682 0.876 -15.400 1.00 98.56 111 LEU A N 1
ATOM 796 C CA . LEU A 1 111 ? -1.268 0.536 -14.113 1.00 98.56 111 LEU A CA 1
ATOM 797 C C . LEU A 1 111 ? -2.475 1.432 -13.844 1.00 98.56 111 LEU A C 1
ATOM 799 O O . LEU A 1 111 ? -2.337 2.641 -13.652 1.00 98.56 111 LEU A O 1
ATOM 803 N N . TYR A 1 112 ? -3.648 0.821 -13.784 1.00 98.38 112 TYR A N 1
ATOM 804 C CA . TYR A 1 112 ? -4.887 1.452 -13.366 1.00 98.38 112 TYR A CA 1
ATOM 805 C C . TYR A 1 112 ? -5.229 1.005 -11.947 1.00 98.38 112 TYR A C 1
ATOM 807 O O . TYR A 1 112 ? -5.260 -0.189 -11.655 1.00 98.38 112 TYR A O 1
ATOM 815 N N . GLN A 1 113 ? -5.473 1.953 -11.049 1.00 98.19 113 GLN A N 1
ATOM 816 C CA . GLN A 1 113 ? -5.792 1.675 -9.656 1.00 98.19 113 GLN A CA 1
ATOM 817 C C . GLN A 1 113 ? -7.041 2.433 -9.237 1.00 98.19 113 GLN A C 1
ATOM 819 O O . GLN A 1 113 ? -7.158 3.629 -9.489 1.00 98.19 113 GLN A O 1
ATOM 824 N N . MET A 1 114 ? -7.962 1.759 -8.560 1.00 97.50 114 MET A N 1
ATOM 825 C CA . MET A 1 114 ? -9.151 2.367 -7.977 1.00 97.50 114 MET A CA 1
ATOM 826 C C . MET A 1 114 ? -9.119 2.202 -6.468 1.00 97.50 114 MET A C 1
ATOM 828 O O . MET A 1 114 ? -9.033 1.090 -5.951 1.00 97.50 114 MET A O 1
ATOM 832 N N . VAL A 1 115 ? -9.211 3.316 -5.754 1.00 97.56 115 VAL A N 1
ATOM 833 C CA . VAL A 1 115 ? -9.212 3.353 -4.293 1.00 97.56 115 VAL A CA 1
ATOM 834 C C . VAL A 1 115 ? -10.608 3.688 -3.782 1.00 97.56 115 VAL A C 1
ATOM 836 O O . VAL A 1 115 ? -11.320 4.504 -4.367 1.00 97.56 115 VAL A O 1
ATOM 839 N N . LEU A 1 116 ? -11.003 3.042 -2.692 1.00 96.06 116 LEU A N 1
ATOM 840 C CA . LEU A 1 116 ? -12.287 3.208 -2.029 1.00 96.06 116 LEU A CA 1
ATOM 841 C C . LEU A 1 116 ? -12.076 3.217 -0.511 1.00 96.06 116 LEU A C 1
ATOM 843 O O . LEU A 1 116 ? -11.489 2.285 0.041 1.00 96.06 116 LEU A O 1
ATOM 847 N N . ALA A 1 117 ? -12.596 4.229 0.181 1.00 97.00 117 ALA A N 1
ATOM 848 C CA . ALA A 1 117 ? -12.807 4.127 1.626 1.00 97.00 117 ALA A CA 1
ATOM 849 C C . ALA A 1 117 ? -14.076 3.297 1.876 1.00 97.00 117 ALA A C 1
ATOM 851 O O . ALA A 1 117 ? -15.103 3.560 1.261 1.00 97.00 117 ALA A O 1
ATOM 852 N N . ALA A 1 118 ? -14.025 2.275 2.730 1.00 96.81 118 ALA A N 1
ATOM 853 C CA . ALA A 1 118 ? -15.172 1.395 2.949 1.00 96.81 118 ALA A CA 1
ATOM 854 C C . ALA A 1 118 ? -16.279 2.100 3.756 1.00 96.81 118 ALA A C 1
ATOM 856 O O . ALA A 1 118 ? -16.016 2.715 4.787 1.00 96.81 118 ALA A O 1
ATOM 857 N N . GLU A 1 119 ? -17.536 1.982 3.314 1.00 95.50 119 GLU A N 1
ATOM 858 C CA . GLU A 1 119 ? -18.667 2.709 3.916 1.00 95.50 119 GLU A CA 1
ATOM 859 C C . GLU A 1 119 ? -18.968 2.264 5.359 1.00 95.50 119 GLU A C 1
ATOM 861 O O . GLU A 1 119 ? -19.325 3.070 6.218 1.00 95.50 119 GLU A O 1
ATOM 866 N N . ASP A 1 120 ? -18.841 0.964 5.630 1.00 95.50 120 ASP A N 1
ATOM 867 C CA . ASP A 1 120 ? -19.394 0.304 6.815 1.00 95.50 120 ASP A CA 1
ATOM 868 C C . ASP A 1 120 ? -18.333 -0.136 7.838 1.00 95.50 120 ASP A C 1
ATOM 870 O O . ASP A 1 120 ? -18.682 -0.702 8.879 1.00 95.50 120 ASP A O 1
ATOM 874 N N . ARG A 1 121 ? -17.046 0.121 7.570 1.00 97.25 121 ARG A N 1
ATOM 875 C CA . ARG A 1 121 ? -15.921 -0.264 8.437 1.00 97.25 121 ARG A CA 1
ATOM 876 C C . ARG A 1 121 ? -14.684 0.617 8.212 1.00 97.25 121 ARG A C 1
ATOM 878 O O . ARG A 1 121 ? -14.515 1.142 7.116 1.00 97.25 121 ARG A O 1
ATOM 885 N N . PRO A 1 122 ? -13.774 0.727 9.197 1.00 97.88 122 PRO A N 1
ATOM 886 C CA . PRO A 1 122 ? -12.540 1.491 9.045 1.00 97.88 122 PRO A CA 1
ATOM 887 C C . PRO A 1 122 ? -11.514 0.708 8.207 1.00 97.88 122 PRO A C 1
ATOM 889 O O . PRO A 1 122 ? -10.616 0.048 8.737 1.00 97.88 122 PRO A O 1
ATOM 892 N N . ALA A 1 123 ? -11.684 0.757 6.887 1.00 98.44 123 ALA A N 1
ATOM 893 C CA . ALA A 1 123 ? -10.784 0.153 5.916 1.00 98.44 123 ALA A CA 1
ATOM 894 C C . ALA A 1 123 ? -10.693 0.976 4.624 1.00 98.44 123 ALA A C 1
ATOM 896 O O . ALA A 1 123 ? -11.646 1.654 4.238 1.00 98.44 123 ALA A O 1
ATOM 897 N N . ILE A 1 124 ? -9.559 0.849 3.941 1.00 98.62 124 ILE A N 1
ATOM 898 C CA . ILE A 1 124 ? -9.341 1.286 2.562 1.00 98.62 124 ILE A CA 1
ATOM 899 C C . ILE A 1 124 ? -9.186 0.037 1.689 1.00 98.62 124 ILE A C 1
ATOM 901 O O . ILE A 1 124 ? -8.534 -0.930 2.090 1.00 98.62 124 ILE A O 1
ATOM 905 N N . LEU A 1 125 ? -9.779 0.054 0.500 1.00 98.69 125 LEU A N 1
ATOM 906 C CA . LEU A 1 125 ? -9.614 -0.969 -0.525 1.00 98.69 125 LEU A CA 1
ATOM 907 C C . LEU A 1 125 ? -9.007 -0.338 -1.775 1.00 98.69 125 LEU A C 1
ATOM 909 O O . LEU A 1 125 ? -9.493 0.686 -2.249 1.00 98.69 125 LEU A O 1
ATOM 913 N N . LEU A 1 126 ? -7.975 -0.975 -2.314 1.00 98.62 126 LEU A N 1
ATOM 914 C CA . LEU A 1 126 ? -7.334 -0.621 -3.571 1.00 98.62 126 LEU A CA 1
ATOM 915 C C . LEU A 1 126 ? -7.460 -1.797 -4.537 1.00 98.62 126 LEU A C 1
ATOM 917 O O . LEU A 1 126 ? -6.929 -2.873 -4.272 1.00 98.62 126 LEU A O 1
ATOM 921 N N . GLU A 1 127 ? -8.137 -1.595 -5.657 1.00 98.56 127 GLU A N 1
ATOM 922 C CA . GLU A 1 127 ? -8.078 -2.497 -6.805 1.00 98.56 127 GLU A CA 1
ATOM 923 C C . GLU A 1 127 ? -7.007 -2.001 -7.763 1.00 98.56 127 GLU A C 1
ATOM 925 O O . GLU A 1 127 ? -6.959 -0.816 -8.068 1.00 98.56 127 GLU A O 1
ATOM 930 N N . SER A 1 128 ? -6.122 -2.891 -8.197 1.00 98.62 128 SER A N 1
ATOM 931 C CA . SER A 1 128 ? -5.073 -2.594 -9.168 1.00 98.62 128 SER A CA 1
ATOM 932 C C . SER A 1 128 ? -5.205 -3.529 -10.359 1.00 98.62 128 SER A C 1
ATOM 934 O O . SER A 1 128 ? -5.386 -4.734 -10.189 1.00 98.62 128 SER A O 1
ATOM 936 N N . GLU A 1 129 ? -5.085 -2.974 -11.556 1.00 98.50 129 GLU A N 1
ATOM 937 C CA . GLU A 1 129 ? -5.055 -3.682 -12.827 1.00 98.50 129 GLU A CA 1
ATOM 938 C C . GLU A 1 129 ? -3.866 -3.170 -13.640 1.00 98.50 129 GLU A C 1
ATOM 940 O O . GLU A 1 129 ? -3.773 -1.988 -13.963 1.00 98.50 129 GLU A O 1
ATOM 945 N N . ALA A 1 130 ? -2.942 -4.065 -13.961 1.00 98.56 130 ALA A N 1
ATOM 946 C CA . ALA A 1 130 ? -1.823 -3.797 -14.842 1.00 98.56 130 ALA A CA 1
ATOM 947 C C . ALA A 1 130 ? -2.111 -4.382 -16.226 1.00 98.56 130 ALA A C 1
ATOM 949 O O . ALA A 1 130 ? -2.422 -5.568 -16.339 1.00 98.56 130 ALA A O 1
ATOM 950 N N . THR A 1 131 ? -1.962 -3.572 -17.270 1.00 98.62 131 THR A N 1
ATOM 951 C CA . THR A 1 131 ? -1.869 -4.017 -18.666 1.00 98.62 131 THR A CA 1
ATOM 952 C C . THR A 1 131 ? -0.418 -3.909 -19.113 1.00 98.62 131 THR A C 1
ATOM 954 O O . THR A 1 131 ? 0.211 -2.865 -18.948 1.00 98.62 131 THR A O 1
ATOM 957 N N . ILE A 1 132 ? 0.125 -4.989 -19.662 1.00 98.44 132 ILE A N 1
ATOM 958 C CA . ILE A 1 132 ? 1.547 -5.130 -19.967 1.00 98.44 132 ILE A CA 1
ATOM 959 C C . ILE A 1 132 ? 1.700 -5.227 -21.487 1.00 98.44 132 ILE A C 1
ATOM 961 O O . ILE A 1 132 ? 1.304 -6.215 -22.100 1.00 98.44 132 ILE A O 1
ATOM 965 N N . ASP A 1 133 ? 2.285 -4.198 -22.100 1.00 97.69 133 ASP A N 1
ATOM 966 C CA . ASP A 1 133 ? 2.684 -4.196 -23.515 1.00 97.69 133 ASP A CA 1
ATOM 967 C C . ASP A 1 133 ? 4.200 -4.376 -23.610 1.00 97.69 133 ASP A C 1
ATOM 969 O O . ASP A 1 133 ? 4.932 -3.499 -24.062 1.00 97.69 133 ASP A O 1
ATOM 973 N N . ALA A 1 134 ? 4.687 -5.493 -23.077 1.00 96.38 134 ALA A N 1
ATOM 974 C CA . ALA A 1 134 ? 6.092 -5.873 -23.054 1.00 96.38 134 ALA A CA 1
ATOM 975 C C . ALA A 1 134 ? 6.204 -7.400 -22.953 1.00 96.38 134 ALA A C 1
ATOM 977 O O . ALA A 1 134 ? 5.254 -8.080 -22.580 1.00 96.38 134 ALA A O 1
ATOM 978 N N . SER A 1 135 ? 7.366 -7.954 -23.296 1.00 95.00 135 SER A N 1
ATOM 979 C CA . SER A 1 135 ? 7.624 -9.392 -23.164 1.00 95.00 135 SER A CA 1
ATOM 980 C C . SER A 1 135 ? 8.453 -9.700 -21.926 1.00 95.00 135 SER A C 1
ATOM 982 O O . SER A 1 135 ? 9.431 -8.996 -21.678 1.00 95.00 135 SER A O 1
ATOM 984 N N . GLY A 1 136 ? 8.163 -10.809 -21.251 1.00 94.06 136 GLY A N 1
ATOM 985 C CA . GLY A 1 136 ? 8.952 -11.286 -20.119 1.00 94.06 136 GLY A CA 1
ATOM 986 C C . GLY A 1 136 ? 8.086 -11.581 -18.907 1.00 94.06 136 GLY A C 1
ATOM 987 O O . GLY A 1 136 ? 6.868 -11.471 -18.958 1.00 94.06 136 GLY A O 1
ATOM 988 N N . GLU A 1 137 ? 8.733 -11.978 -17.818 1.00 95.81 137 GLU A N 1
ATOM 989 C CA . GLU A 1 137 ? 8.044 -12.212 -16.554 1.00 95.81 137 GLU A CA 1
ATOM 990 C C . GLU A 1 137 ? 8.026 -10.929 -15.724 1.00 95.81 137 GLU A C 1
ATOM 992 O O . GLU A 1 137 ? 9.043 -10.241 -15.626 1.00 95.81 137 GLU A O 1
ATOM 997 N N . PHE A 1 138 ? 6.882 -10.637 -15.109 1.00 96.94 138 PHE A N 1
ATOM 998 C CA . PHE A 1 138 ? 6.699 -9.458 -14.273 1.00 96.94 138 PHE A CA 1
ATOM 999 C C . PHE A 1 138 ? 6.385 -9.841 -12.830 1.00 96.94 138 PHE A C 1
ATOM 1001 O O . PHE A 1 138 ? 5.592 -10.751 -12.568 1.00 96.94 138 PHE A O 1
ATOM 1008 N N . THR A 1 139 ? 6.965 -9.092 -11.897 1.00 97.38 139 THR A N 1
ATOM 1009 C CA . THR A 1 139 ? 6.592 -9.108 -10.479 1.00 97.38 139 THR A CA 1
ATOM 1010 C C . THR A 1 139 ? 6.138 -7.713 -10.083 1.00 97.38 139 THR A C 1
ATOM 1012 O O . THR A 1 139 ? 6.784 -6.719 -10.418 1.00 97.38 139 THR A O 1
ATOM 1015 N N . PHE A 1 140 ? 5.025 -7.641 -9.365 1.00 97.75 140 PHE A N 1
ATOM 1016 C CA . PHE A 1 140 ? 4.505 -6.413 -8.786 1.00 97.75 140 PHE A CA 1
ATOM 1017 C C . PHE A 1 140 ? 4.738 -6.446 -7.285 1.00 97.75 140 PHE A C 1
ATOM 1019 O O . PHE A 1 140 ? 4.610 -7.490 -6.652 1.00 97.75 140 PHE A O 1
ATOM 1026 N N . TYR A 1 141 ? 5.063 -5.298 -6.713 1.00 98.38 141 TYR A N 1
ATOM 1027 C CA . TYR A 1 141 ? 5.254 -5.150 -5.284 1.00 98.38 141 TYR A CA 1
ATOM 1028 C C . TYR A 1 141 ? 4.419 -3.998 -4.759 1.00 98.38 141 TYR A C 1
ATOM 1030 O O . TYR A 1 141 ? 4.156 -3.015 -5.458 1.00 98.38 141 TYR A O 1
ATOM 1038 N N . THR A 1 142 ? 4.020 -4.114 -3.503 1.00 98.44 142 THR A N 1
ATOM 1039 C CA . THR A 1 142 ? 3.401 -3.029 -2.746 1.00 98.44 142 THR A CA 1
ATOM 1040 C C . THR A 1 142 ? 4.280 -2.721 -1.553 1.00 98.44 142 THR A C 1
ATOM 1042 O O . THR A 1 142 ? 4.598 -3.632 -0.790 1.00 98.44 142 THR A O 1
ATOM 1045 N N . ILE A 1 143 ? 4.671 -1.456 -1.408 1.00 98.69 143 ILE A N 1
ATOM 1046 C CA . ILE A 1 143 ? 5.475 -0.967 -0.288 1.00 98.69 143 ILE A CA 1
ATOM 1047 C C . ILE A 1 143 ? 4.640 0.041 0.499 1.00 98.69 143 ILE A C 1
ATOM 1049 O O . ILE A 1 143 ? 4.133 1.001 -0.071 1.00 98.69 143 ILE A O 1
ATOM 1053 N N . ALA A 1 144 ? 4.486 -0.178 1.799 1.00 98.38 144 ALA A N 1
ATOM 1054 C CA . ALA A 1 144 ? 3.768 0.688 2.721 1.00 98.38 144 ALA A CA 1
ATOM 1055 C C . ALA A 1 144 ? 4.717 1.231 3.793 1.00 98.38 144 ALA A C 1
ATOM 1057 O O . ALA A 1 144 ? 5.562 0.490 4.296 1.00 98.38 144 ALA A O 1
ATOM 1058 N N . THR A 1 145 ? 4.515 2.477 4.220 1.00 98.00 145 THR A N 1
ATOM 1059 C CA . THR A 1 145 ? 5.303 3.103 5.298 1.00 98.00 145 THR A CA 1
ATOM 1060 C C . THR A 1 145 ? 4.412 3.427 6.500 1.00 98.00 145 THR A C 1
ATOM 1062 O O . THR A 1 145 ? 3.836 4.515 6.555 1.00 98.00 145 THR A O 1
ATOM 1065 N N . PRO A 1 146 ? 4.237 2.502 7.465 1.00 97.56 146 PRO A N 1
ATOM 1066 C CA . PRO A 1 146 ? 3.482 2.781 8.682 1.00 97.56 146 PRO A CA 1
ATOM 1067 C C . PRO A 1 146 ? 4.146 3.854 9.558 1.00 97.56 146 PRO A C 1
ATOM 1069 O O . PRO A 1 146 ? 5.332 3.771 9.874 1.00 97.56 146 PRO A O 1
ATOM 1072 N N . THR A 1 147 ? 3.358 4.834 10.000 1.00 96.38 147 THR A N 1
ATOM 1073 C CA . THR A 1 147 ? 3.788 5.953 10.865 1.00 96.38 147 THR A CA 1
ATOM 1074 C C . THR A 1 147 ? 2.873 6.104 12.086 1.00 96.38 147 THR A C 1
ATOM 1076 O O . THR A 1 147 ? 2.517 7.190 12.532 1.00 96.38 147 THR A O 1
ATOM 1079 N N . ILE A 1 148 ? 2.458 4.975 12.663 1.00 96.00 148 ILE A N 1
ATOM 1080 C CA . ILE A 1 148 ? 1.436 4.932 13.714 1.00 96.00 148 ILE A CA 1
ATOM 1081 C C . ILE A 1 148 ? 1.945 5.649 14.971 1.00 96.00 148 ILE A C 1
ATOM 1083 O O . ILE A 1 148 ? 3.024 5.343 15.482 1.00 96.00 148 ILE A O 1
ATOM 1087 N N . GLY A 1 149 ? 1.151 6.586 15.495 1.00 89.00 149 GLY A N 1
ATOM 1088 C CA . GLY A 1 149 ? 1.411 7.289 16.756 1.00 89.00 149 GLY A CA 1
ATOM 1089 C C . GLY A 1 149 ? 2.470 8.398 16.700 1.00 89.00 149 GLY A C 1
ATOM 1090 O O . GLY A 1 149 ? 2.602 9.148 17.670 1.00 89.00 149 GLY A O 1
ATOM 1091 N N . SER A 1 150 ? 3.206 8.543 15.593 1.00 86.31 150 SER A N 1
ATOM 1092 C CA . SER A 1 150 ? 4.183 9.621 15.398 1.00 86.31 150 SER A CA 1
ATOM 1093 C C . SER A 1 150 ? 4.499 9.835 13.920 1.00 86.31 150 SER A C 1
ATOM 1095 O O . SER A 1 150 ? 4.648 8.865 13.188 1.00 86.31 150 SER A O 1
ATOM 1097 N N . ASP A 1 151 ? 4.715 11.090 13.515 1.00 81.25 151 ASP A N 1
ATOM 1098 C CA . ASP A 1 151 ? 5.040 11.470 12.127 1.00 81.25 151 ASP A CA 1
ATOM 1099 C C . ASP A 1 151 ? 6.245 10.716 11.533 1.00 81.25 151 ASP A C 1
ATOM 1101 O O . ASP A 1 151 ? 6.428 10.685 10.323 1.00 81.25 151 ASP A O 1
ATOM 1105 N N . ASP A 1 152 ? 7.106 10.139 12.374 1.00 83.94 152 ASP A N 1
ATOM 1106 C CA . ASP A 1 152 ? 8.308 9.433 11.947 1.00 83.94 152 ASP A CA 1
ATOM 1107 C C . ASP A 1 152 ? 8.269 7.914 12.164 1.00 83.94 152 ASP A C 1
ATOM 1109 O O . ASP A 1 152 ? 9.284 7.244 11.943 1.00 83.94 152 ASP A O 1
ATOM 1113 N N . GLY A 1 153 ? 7.120 7.380 12.597 1.00 88.56 153 GLY A N 1
ATOM 1114 C CA . GLY A 1 153 ? 6.894 5.951 12.805 1.00 88.56 153 GLY A CA 1
ATOM 1115 C C . GLY A 1 153 ? 7.837 5.316 13.821 1.00 88.56 153 GLY A C 1
ATOM 1116 O O . GLY A 1 153 ? 8.111 4.119 13.741 1.00 88.56 153 GLY A O 1
ATOM 1117 N N . ALA A 1 154 ? 8.392 6.092 14.758 1.00 89.56 154 ALA A N 1
ATOM 1118 C CA . ALA A 1 154 ? 9.285 5.546 15.766 1.00 89.56 154 ALA A CA 1
ATOM 1119 C C . ALA A 1 154 ? 8.581 4.458 16.596 1.00 89.56 154 ALA A C 1
ATOM 1121 O O . ALA A 1 154 ? 7.411 4.568 16.957 1.00 89.56 154 ALA A O 1
ATOM 1122 N N . ASP A 1 155 ? 9.317 3.391 16.916 1.00 93.94 155 ASP A N 1
ATOM 1123 C CA . ASP A 1 155 ? 8.838 2.287 17.756 1.00 93.94 155 ASP A CA 1
ATOM 1124 C C . ASP A 1 155 ? 7.560 1.585 17.258 1.00 93.94 155 ASP A C 1
ATOM 1126 O O . ASP A 1 155 ? 6.822 1.010 18.061 1.00 93.94 155 ASP A O 1
ATOM 1130 N N . ASN A 1 156 ? 7.295 1.602 15.951 1.00 97.25 156 ASN A N 1
ATOM 1131 C CA . ASN A 1 156 ? 6.275 0.748 15.351 1.00 97.25 156 ASN A CA 1
ATOM 1132 C C . ASN A 1 156 ? 6.760 -0.712 15.388 1.00 97.25 156 ASN A C 1
ATOM 1134 O O . ASN A 1 156 ? 7.941 -1.000 15.183 1.00 97.25 156 ASN A O 1
ATOM 1138 N N . GLU A 1 157 ? 5.861 -1.642 15.692 1.00 98.31 157 GLU A N 1
ATOM 1139 C CA . GLU A 1 157 ? 6.101 -3.087 15.623 1.00 98.31 157 GLU A CA 1
ATOM 1140 C C . GLU A 1 157 ? 5.280 -3.655 14.475 1.00 98.31 157 GLU A C 1
ATOM 1142 O O . GLU A 1 157 ? 4.116 -3.288 14.340 1.00 98.31 157 GLU A O 1
ATOM 1147 N N . ALA A 1 158 ? 5.853 -4.550 13.673 1.00 98.75 158 ALA A N 1
ATOM 1148 C CA . ALA A 1 158 ? 5.100 -5.249 12.643 1.00 98.75 158 ALA A CA 1
ATOM 1149 C C . ALA A 1 158 ? 5.474 -6.722 12.533 1.00 98.75 158 ALA A C 1
ATOM 1151 O O . ALA A 1 158 ? 6.613 -7.111 12.810 1.00 98.75 158 ALA A O 1
ATOM 1152 N N . TRP A 1 159 ? 4.501 -7.535 12.128 1.00 98.88 159 TRP A N 1
ATOM 1153 C CA . TRP A 1 159 ? 4.660 -8.967 11.913 1.00 98.88 159 TRP A CA 1
ATOM 1154 C C . TRP A 1 159 ? 3.716 -9.501 10.837 1.00 98.88 159 TRP A C 1
ATOM 1156 O O . TRP A 1 159 ? 2.648 -8.945 10.585 1.00 98.88 159 TRP A O 1
ATOM 1166 N N . LEU A 1 160 ? 4.121 -10.611 10.231 1.00 98.81 160 LEU A N 1
ATOM 1167 C CA . LEU A 1 160 ? 3.290 -11.457 9.392 1.00 98.81 160 LEU A CA 1
ATOM 1168 C C . LEU A 1 160 ? 2.398 -12.344 10.273 1.00 98.81 160 LEU A C 1
ATOM 1170 O O . LEU A 1 160 ? 2.846 -12.914 11.270 1.00 98.81 160 LEU A O 1
ATOM 1174 N N . THR A 1 161 ? 1.139 -12.485 9.887 1.00 98.62 161 THR A N 1
ATOM 1175 C CA . THR A 1 161 ? 0.166 -13.407 10.475 1.00 98.62 161 THR A CA 1
ATOM 1176 C C . THR A 1 161 ? -0.696 -14.028 9.372 1.00 98.62 161 THR A C 1
ATOM 1178 O O . THR A 1 161 ? -0.671 -13.572 8.231 1.00 98.62 161 THR A O 1
ATOM 1181 N N . ASP A 1 162 ? -1.454 -15.069 9.716 1.00 97.88 162 ASP A N 1
ATOM 1182 C CA . ASP A 1 162 ? -2.423 -15.719 8.825 1.00 97.88 162 ASP A CA 1
ATOM 1183 C C . ASP A 1 162 ? -3.848 -15.482 9.335 1.00 97.88 162 ASP A C 1
ATOM 1185 O O . ASP A 1 162 ? -4.123 -15.574 10.538 1.00 97.88 162 ASP A O 1
ATOM 1189 N N . HIS A 1 163 ? -4.772 -15.215 8.415 1.00 97.81 163 HIS A N 1
ATOM 1190 C CA . HIS A 1 163 ? -6.196 -15.132 8.716 1.00 97.81 163 HIS A CA 1
ATOM 1191 C C . HIS A 1 163 ? -7.037 -15.677 7.566 1.00 97.81 163 HIS A C 1
ATOM 1193 O O . HIS A 1 163 ? -7.045 -15.119 6.476 1.00 97.81 163 HIS A O 1
ATOM 1199 N N . ASP A 1 164 ? -7.784 -16.758 7.800 1.00 95.81 164 ASP A N 1
ATOM 1200 C CA . ASP A 1 164 ? -8.629 -17.403 6.783 1.00 95.81 164 ASP A CA 1
ATOM 1201 C C . ASP A 1 164 ? -7.881 -17.732 5.466 1.00 95.81 164 ASP A C 1
ATOM 1203 O O . ASP A 1 164 ? -8.451 -17.696 4.360 1.00 95.81 164 ASP A O 1
ATOM 1207 N N . GLY A 1 165 ? -6.596 -18.086 5.600 1.00 96.88 165 GLY A N 1
ATOM 1208 C CA . GLY A 1 165 ? -5.680 -18.402 4.507 1.00 96.88 165 GLY A CA 1
ATOM 1209 C C . GLY A 1 165 ? -5.113 -17.181 3.785 1.00 96.88 165 GLY A C 1
ATOM 1210 O O . GLY A 1 165 ? -4.558 -17.357 2.706 1.00 96.88 165 GLY A O 1
ATOM 1211 N N . TYR A 1 166 ? -5.334 -15.969 4.299 1.00 98.50 166 TYR A N 1
ATOM 1212 C CA . TYR A 1 166 ? -4.650 -14.762 3.847 1.00 98.50 166 TYR A CA 1
ATOM 1213 C C . TYR A 1 166 ? -3.362 -14.571 4.631 1.00 98.50 166 TYR A C 1
ATOM 1215 O O . TYR A 1 166 ? -3.402 -14.552 5.862 1.00 98.50 166 TYR A O 1
ATOM 1223 N N . ASP A 1 167 ? -2.270 -14.317 3.916 1.00 98.75 167 ASP A N 1
ATOM 1224 C CA . ASP A 1 167 ? -1.116 -13.665 4.517 1.00 98.75 167 ASP A CA 1
ATOM 1225 C C . ASP A 1 167 ? -1.489 -12.209 4.819 1.00 98.75 167 ASP A C 1
ATOM 1227 O O . ASP A 1 167 ? -2.045 -11.492 3.978 1.00 98.75 167 ASP A O 1
ATOM 1231 N N . VAL A 1 168 ? -1.215 -11.772 6.045 1.00 98.88 168 VAL A N 1
ATOM 1232 C CA . VAL A 1 168 ? -1.539 -10.424 6.513 1.00 98.88 168 VAL A CA 1
ATOM 1233 C C . VAL A 1 168 ? -0.350 -9.858 7.267 1.00 98.88 168 VAL A C 1
ATOM 1235 O O . VAL A 1 168 ? 0.146 -10.480 8.203 1.00 98.88 168 VAL A O 1
ATOM 1238 N N . ILE A 1 169 ? 0.090 -8.653 6.910 1.00 98.88 169 ILE A N 1
ATOM 1239 C CA . ILE A 1 169 ? 1.072 -7.926 7.721 1.00 98.88 169 ILE A CA 1
ATOM 1240 C C . ILE A 1 169 ? 0.333 -6.955 8.620 1.00 98.88 169 ILE A C 1
ATOM 1242 O O . ILE A 1 169 ? -0.443 -6.128 8.148 1.00 98.88 169 ILE A O 1
ATOM 1246 N N . VAL A 1 170 ? 0.583 -7.051 9.918 1.00 98.88 170 VAL A N 1
ATOM 1247 C CA . VAL A 1 170 ? 0.033 -6.156 10.934 1.00 98.88 170 VAL A CA 1
ATOM 1248 C C . VAL A 1 170 ? 1.146 -5.244 11.415 1.00 98.88 170 VAL A C 1
ATOM 1250 O O . VAL A 1 170 ? 2.234 -5.724 11.711 1.00 98.88 170 VAL A O 1
ATOM 1253 N N . ALA A 1 171 ? 0.866 -3.948 11.524 1.00 98.75 171 ALA A N 1
ATOM 1254 C CA . ALA A 1 171 ? 1.712 -2.978 12.205 1.00 98.75 171 ALA A CA 1
ATOM 1255 C C . ALA A 1 171 ? 0.944 -2.317 13.359 1.00 98.75 171 ALA A C 1
ATOM 1257 O O . ALA A 1 171 ? -0.269 -2.100 13.278 1.00 98.75 171 ALA A O 1
ATOM 1258 N N . THR A 1 172 ? 1.635 -1.996 14.453 1.00 98.56 172 THR A N 1
ATOM 1259 C CA . THR A 1 172 ? 1.025 -1.384 15.637 1.00 98.56 172 THR A CA 1
ATOM 1260 C C . THR A 1 172 ? 1.940 -0.410 16.365 1.00 98.56 172 THR A C 1
ATOM 1262 O O . THR A 1 172 ? 3.165 -0.546 16.375 1.00 98.56 172 THR A O 1
ATOM 1265 N N . HIS A 1 173 ? 1.297 0.533 17.050 1.00 97.50 173 HIS A N 1
ATOM 1266 C CA . HIS A 1 173 ? 1.878 1.351 18.102 1.00 97.50 173 HIS A CA 1
ATOM 1267 C C . HIS A 1 173 ? 0.784 1.742 19.111 1.00 97.50 173 HIS A C 1
ATOM 1269 O O . HIS A 1 173 ? -0.335 2.070 18.718 1.00 97.50 173 HIS A O 1
ATOM 1275 N N . ASP A 1 174 ? 1.077 1.669 20.415 1.00 94.25 174 ASP A N 1
ATOM 1276 C CA . ASP A 1 174 ? 0.197 2.107 21.517 1.00 94.25 174 ASP A CA 1
ATOM 1277 C C . ASP A 1 174 ? -1.284 1.664 21.433 1.00 94.25 174 ASP A C 1
ATOM 1279 O O . ASP A 1 174 ? -2.205 2.358 21.869 1.00 94.25 174 ASP A O 1
ATOM 1283 N N . GLY A 1 175 ? -1.529 0.450 20.928 1.00 93.94 175 GLY A N 1
ATOM 1284 C CA . GLY A 1 175 ? -2.871 -0.138 20.846 1.00 93.94 175 GLY A CA 1
ATOM 1285 C C . GLY A 1 175 ? -3.685 0.287 19.621 1.00 93.94 175 GLY A C 1
ATOM 1286 O O . GLY A 1 175 ? -4.855 -0.083 19.519 1.00 93.94 175 GLY A O 1
ATOM 1287 N N . GLN A 1 176 ? -3.079 1.017 18.687 1.00 97.25 176 GLN A N 1
ATOM 1288 C CA . GLN A 1 176 ? -3.601 1.248 17.345 1.00 97.25 176 GLN A CA 1
ATOM 1289 C C . GLN A 1 176 ? -2.943 0.274 16.368 1.00 97.25 176 GLN A C 1
ATOM 1291 O O . GLN A 1 176 ? -1.734 0.053 16.428 1.00 97.25 176 GLN A O 1
ATOM 1296 N N . TYR A 1 177 ? -3.741 -0.326 15.489 1.00 98.56 177 TYR A N 1
ATOM 1297 C CA . TYR A 1 177 ? -3.309 -1.366 14.562 1.00 98.56 177 TYR A CA 1
ATOM 1298 C C . TYR A 1 177 ? -3.721 -1.001 13.140 1.00 98.56 177 TYR A C 1
ATOM 1300 O O . TYR A 1 177 ? -4.842 -0.532 12.919 1.00 98.56 177 TYR A O 1
ATOM 1308 N N . VAL A 1 178 ? -2.835 -1.277 12.189 1.00 98.75 178 VAL A N 1
ATOM 1309 C CA . VAL A 1 178 ? -3.120 -1.306 10.753 1.00 98.75 178 VAL A CA 1
ATOM 1310 C C . VAL A 1 178 ? -2.731 -2.680 10.213 1.00 98.75 178 VAL A C 1
ATOM 1312 O O . VAL A 1 178 ? -1.740 -3.260 10.653 1.00 98.75 178 VAL A O 1
ATOM 1315 N N . ALA A 1 179 ? -3.522 -3.225 9.298 1.00 98.88 179 ALA A N 1
ATOM 1316 C CA . ALA A 1 179 ? -3.275 -4.518 8.677 1.00 98.88 179 ALA A CA 1
ATOM 1317 C C . ALA A 1 179 ? -3.347 -4.407 7.154 1.00 98.88 179 ALA A C 1
ATOM 1319 O O . ALA A 1 179 ? -4.236 -3.733 6.633 1.00 98.88 179 ALA A O 1
ATOM 1320 N N . PHE A 1 180 ? -2.448 -5.103 6.464 1.00 98.81 180 PHE A N 1
ATOM 1321 C CA . PHE A 1 180 ? -2.348 -5.162 5.010 1.00 98.81 180 PHE A CA 1
ATOM 1322 C C . PHE A 1 180 ? -2.599 -6.589 4.538 1.00 98.81 180 PHE A C 1
ATOM 1324 O O . PHE A 1 180 ? -1.902 -7.508 4.965 1.00 98.81 180 PHE A O 1
ATOM 1331 N N . ALA A 1 181 ? -3.570 -6.768 3.649 1.00 98.69 181 ALA A N 1
ATOM 1332 C CA . ALA A 1 181 ? -3.867 -8.046 3.008 1.00 98.69 181 ALA A CA 1
ATOM 1333 C C . ALA A 1 181 ? -3.946 -7.855 1.491 1.00 98.69 181 ALA A C 1
ATOM 1335 O O . ALA A 1 181 ? -4.402 -6.805 1.031 1.00 98.69 181 ALA A O 1
ATOM 1336 N N . GLN A 1 182 ? -3.555 -8.868 0.715 1.00 98.31 182 GLN A N 1
ATOM 1337 C CA . GLN A 1 182 ? -3.720 -8.855 -0.739 1.00 98.31 182 GLN A CA 1
ATOM 1338 C C . GLN A 1 182 ? -4.420 -10.104 -1.263 1.00 98.31 182 GLN A C 1
ATOM 1340 O O . GLN A 1 182 ? -4.406 -11.167 -0.642 1.00 98.31 182 GLN A O 1
ATOM 1345 N N . ARG A 1 183 ? -5.046 -9.962 -2.433 1.00 97.62 183 ARG A N 1
ATOM 1346 C CA . ARG A 1 183 ? -5.600 -11.083 -3.192 1.00 97.62 183 ARG A CA 1
ATOM 1347 C C . ARG A 1 183 ? -5.435 -10.868 -4.682 1.00 97.62 183 ARG A C 1
ATOM 1349 O O . ARG A 1 183 ? -5.912 -9.867 -5.208 1.00 97.62 183 ARG A O 1
ATOM 1356 N N . GLN A 1 184 ? -4.876 -11.859 -5.360 1.00 96.00 184 GLN A N 1
ATOM 1357 C CA . GLN A 1 184 ? -4.876 -11.952 -6.815 1.00 96.00 184 GLN A CA 1
ATOM 1358 C C . GLN A 1 184 ? -5.704 -13.173 -7.216 1.00 96.00 184 GLN A C 1
ATOM 1360 O O . GLN A 1 184 ? -5.342 -14.311 -6.924 1.00 96.00 184 GLN A O 1
ATOM 1365 N N . ASP A 1 185 ? -6.864 -12.940 -7.830 1.00 90.31 185 ASP A N 1
ATOM 1366 C CA . ASP A 1 185 ? -7.881 -13.964 -8.086 1.00 90.31 185 ASP A CA 1
ATOM 1367 C C . ASP A 1 185 ? -8.221 -14.805 -6.836 1.00 90.31 185 ASP A C 1
ATOM 1369 O O . ASP A 1 185 ? -8.900 -14.350 -5.915 1.00 90.31 185 ASP A O 1
ATOM 1373 N N . TRP A 1 186 ? -7.771 -16.059 -6.806 1.00 88.81 186 TRP A N 1
ATOM 1374 C CA . TRP A 1 186 ? -7.979 -17.012 -5.715 1.00 88.81 186 TRP A CA 1
ATOM 1375 C C . TRP A 1 186 ? -6.792 -17.078 -4.749 1.00 88.81 186 TRP A C 1
ATOM 1377 O O . TRP A 1 186 ? -6.905 -17.705 -3.694 1.00 88.81 186 TRP A O 1
ATOM 1387 N N . ARG A 1 187 ? -5.656 -16.479 -5.112 1.00 96.00 187 ARG A N 1
ATOM 1388 C CA . ARG A 1 187 ? -4.423 -16.500 -4.339 1.00 96.00 187 ARG A CA 1
ATOM 1389 C C . ARG A 1 187 ? -4.472 -15.435 -3.250 1.00 96.00 187 ARG A C 1
ATOM 1391 O O . ARG A 1 187 ? -4.740 -14.270 -3.530 1.00 96.00 187 ARG A O 1
ATOM 1398 N N . LYS A 1 188 ? -4.196 -15.862 -2.021 1.00 97.75 188 LYS A N 1
ATOM 1399 C CA . LYS A 1 188 ? -4.268 -15.053 -0.796 1.00 97.75 188 LYS A CA 1
ATOM 1400 C C . LYS A 1 188 ? -2.919 -14.913 -0.070 1.00 97.75 188 LYS A C 1
ATOM 1402 O O . LYS A 1 188 ? -2.840 -14.234 0.945 1.00 97.75 188 LYS A O 1
ATOM 1407 N N . GLU A 1 189 ? -1.897 -15.593 -0.580 1.00 98.12 189 GLU A N 1
ATOM 1408 C CA . GLU A 1 189 ? -0.533 -15.614 -0.045 1.00 98.12 189 GLU A CA 1
ATOM 1409 C C . GLU A 1 189 ? 0.357 -14.660 -0.848 1.00 98.12 189 GLU A C 1
ATOM 1411 O O . GLU A 1 189 ? 0.208 -14.575 -2.077 1.00 98.12 189 GLU A O 1
ATOM 1416 N N . PHE A 1 190 ? 1.311 -14.009 -0.183 1.00 98.06 190 PHE A N 1
ATOM 1417 C CA . PHE A 1 190 ? 2.306 -13.156 -0.837 1.00 98.06 190 PHE A CA 1
ATOM 1418 C C . PHE A 1 190 ? 3.361 -14.000 -1.582 1.00 98.06 190 PHE A C 1
ATOM 1420 O O . PHE A 1 190 ? 3.654 -15.140 -1.219 1.00 98.06 190 PHE A O 1
ATOM 1427 N N . ASP A 1 191 ? 3.982 -13.445 -2.623 1.00 96.88 191 ASP A N 1
ATOM 1428 C CA . ASP A 1 191 ? 5.220 -13.963 -3.233 1.00 96.88 191 ASP A CA 1
ATOM 1429 C C . ASP A 1 191 ? 6.456 -13.403 -2.513 1.00 96.88 191 ASP A C 1
ATOM 1431 O O . ASP A 1 191 ? 7.354 -12.820 -3.121 1.00 96.88 191 ASP A O 1
ATOM 1435 N N . GLY A 1 192 ? 6.480 -13.571 -1.192 1.00 97.62 192 GLY A N 1
ATOM 1436 C CA . GLY A 1 192 ? 7.497 -13.011 -0.307 1.00 97.62 192 GLY A CA 1
ATOM 1437 C C . GLY A 1 192 ? 7.085 -11.683 0.321 1.00 97.62 192 GLY A C 1
ATOM 1438 O O . GLY A 1 192 ? 6.166 -10.994 -0.133 1.00 97.62 192 GLY A O 1
ATOM 1439 N N . GLN A 1 193 ? 7.784 -11.332 1.397 1.00 98.38 193 GLN A N 1
ATOM 1440 C CA . GLN A 1 193 ? 7.473 -10.157 2.193 1.00 98.38 193 GLN A CA 1
ATOM 1441 C C . GLN A 1 193 ? 8.668 -9.680 3.008 1.00 98.38 193 GLN A C 1
ATOM 1443 O O . GLN A 1 193 ? 9.422 -10.483 3.558 1.00 98.38 193 GLN A O 1
ATOM 1448 N N . ARG A 1 194 ? 8.791 -8.365 3.155 1.00 98.56 194 ARG A N 1
ATOM 1449 C CA . ARG A 1 194 ? 9.837 -7.709 3.930 1.00 98.56 194 ARG A CA 1
ATOM 1450 C C . ARG A 1 194 ? 9.226 -6.705 4.890 1.00 98.56 194 ARG A C 1
ATOM 1452 O O . ARG A 1 194 ? 8.494 -5.813 4.489 1.00 98.56 194 ARG A O 1
ATOM 1459 N N . ILE A 1 195 ? 9.579 -6.820 6.159 1.00 98.69 195 ILE A N 1
ATOM 1460 C CA . ILE A 1 195 ? 9.343 -5.819 7.194 1.00 98.69 195 ILE A CA 1
ATOM 1461 C C . ILE A 1 195 ? 10.709 -5.203 7.503 1.00 98.69 195 ILE A C 1
ATOM 1463 O O . ILE A 1 195 ? 11.516 -5.745 8.273 1.00 98.69 195 ILE A O 1
ATOM 1467 N N . GLY A 1 196 ? 11.004 -4.115 6.804 1.00 97.94 196 GLY A N 1
ATOM 1468 C CA . GLY A 1 196 ? 12.280 -3.422 6.836 1.00 97.94 196 GLY A CA 1
ATOM 1469 C C . GLY A 1 196 ? 12.390 -2.439 7.994 1.00 97.94 196 GLY A C 1
ATOM 1470 O O . GLY A 1 196 ? 11.415 -2.153 8.689 1.00 97.94 196 GLY A O 1
ATOM 1471 N N . THR A 1 197 ? 13.604 -1.946 8.239 1.00 97.12 197 THR A N 1
ATOM 1472 C CA . THR A 1 197 ? 13.851 -0.847 9.182 1.00 97.12 197 THR A CA 1
ATOM 1473 C C . THR A 1 197 ? 14.932 0.087 8.673 1.00 97.12 197 THR A C 1
ATOM 1475 O O . THR A 1 197 ? 15.890 -0.354 8.048 1.00 97.12 197 THR A O 1
ATOM 1478 N N . VAL A 1 198 ? 14.843 1.369 9.036 1.00 91.50 198 VAL A N 1
ATOM 1479 C CA . VAL A 1 198 ? 15.854 2.388 8.673 1.00 91.50 198 VAL A CA 1
ATOM 1480 C C . VAL A 1 198 ? 17.258 2.117 9.235 1.00 91.50 198 VAL A C 1
ATOM 1482 O O . VAL A 1 198 ? 18.243 2.626 8.710 1.00 91.50 198 VAL A O 1
ATOM 1485 N N . ASP A 1 199 ? 17.352 1.363 10.336 1.00 89.56 199 ASP A N 1
ATOM 1486 C CA . ASP A 1 199 ? 18.625 0.959 10.953 1.00 89.56 199 ASP A CA 1
ATOM 1487 C C . ASP A 1 199 ? 19.184 -0.341 10.344 1.00 89.56 199 ASP A C 1
ATOM 1489 O O . ASP A 1 199 ? 20.314 -0.743 10.643 1.00 89.56 199 ASP A O 1
ATOM 1493 N N . GLY A 1 200 ? 18.371 -1.023 9.538 1.00 93.88 200 GLY A N 1
ATOM 1494 C CA . GLY A 1 200 ? 18.710 -2.222 8.794 1.00 93.88 200 GLY A CA 1
ATOM 1495 C C . GLY A 1 200 ? 18.532 -1.984 7.301 1.00 93.88 200 GLY A C 1
ATOM 1496 O O . GLY A 1 200 ? 18.819 -0.909 6.790 1.00 93.88 200 GLY A O 1
ATOM 1497 N N . GLU A 1 201 ? 18.081 -3.021 6.612 1.00 96.25 201 GLU A N 1
ATOM 1498 C CA . GLU A 1 201 ? 17.678 -2.936 5.213 1.00 96.25 201 GLU A CA 1
ATOM 1499 C C . GLU A 1 201 ? 16.156 -2.811 5.161 1.00 96.25 201 GLU A C 1
ATOM 1501 O O . GLU A 1 201 ? 15.429 -3.638 5.739 1.00 96.25 201 GLU A O 1
ATOM 1506 N N . THR A 1 202 ? 15.708 -1.736 4.517 1.00 98.06 202 THR A N 1
ATOM 1507 C CA . THR A 1 202 ? 14.298 -1.388 4.340 1.00 98.06 202 THR A CA 1
ATOM 1508 C C . THR A 1 202 ? 13.653 -2.271 3.266 1.00 98.06 202 THR A C 1
ATOM 1510 O O . THR A 1 202 ? 14.349 -2.882 2.455 1.00 98.06 202 THR A O 1
ATOM 1513 N N . ALA A 1 203 ? 12.325 -2.367 3.252 1.00 98.19 203 ALA A N 1
ATOM 1514 C CA . ALA A 1 203 ? 11.609 -2.983 2.138 1.00 98.19 203 ALA A CA 1
ATOM 1515 C C . ALA A 1 203 ? 11.836 -2.200 0.838 1.00 98.19 203 ALA A C 1
ATOM 1517 O O . ALA A 1 203 ? 11.944 -2.803 -0.223 1.00 98.19 203 ALA A O 1
ATOM 1518 N N . TRP A 1 204 ? 11.973 -0.875 0.918 1.00 98.06 204 TRP A N 1
ATOM 1519 C CA . TRP A 1 204 ? 12.379 -0.033 -0.202 1.00 98.06 204 TRP A CA 1
ATOM 1520 C C . TRP A 1 204 ? 13.767 -0.397 -0.742 1.00 98.06 204 TRP A C 1
ATOM 1522 O O . TRP A 1 204 ? 13.937 -0.513 -1.954 1.00 98.06 204 TRP A O 1
ATOM 1532 N N . ASP A 1 205 ? 14.758 -0.600 0.127 1.00 97.75 205 ASP A N 1
ATOM 1533 C CA . ASP A 1 205 ? 16.103 -0.989 -0.304 1.00 97.75 205 ASP A CA 1
ATOM 1534 C C . ASP A 1 205 ? 16.086 -2.355 -0.995 1.00 97.75 205 ASP A C 1
ATOM 1536 O O . ASP A 1 205 ? 16.571 -2.463 -2.117 1.00 97.75 205 ASP A O 1
ATOM 1540 N N . ASP A 1 206 ? 15.444 -3.348 -0.377 1.00 97.81 206 ASP A N 1
ATOM 1541 C CA . ASP A 1 206 ? 15.314 -4.716 -0.898 1.00 97.81 206 ASP A CA 1
ATOM 1542 C C . ASP A 1 206 ? 14.563 -4.751 -2.245 1.00 97.81 206 ASP A C 1
ATOM 1544 O O . ASP A 1 206 ? 15.044 -5.297 -3.232 1.00 97.81 206 ASP A O 1
ATOM 1548 N N . ILE A 1 207 ? 13.406 -4.087 -2.340 1.00 97.69 207 ILE A N 1
ATOM 1549 C CA . ILE A 1 207 ? 12.501 -4.209 -3.495 1.00 97.69 207 ILE A CA 1
ATOM 1550 C C . ILE A 1 207 ? 12.807 -3.208 -4.611 1.00 97.69 207 ILE A C 1
ATOM 1552 O O . ILE A 1 207 ? 12.608 -3.523 -5.786 1.00 97.69 207 ILE A O 1
ATOM 1556 N N . TYR A 1 208 ? 13.250 -1.994 -4.291 1.00 96.88 208 TYR A N 1
ATOM 1557 C CA . TYR A 1 208 ? 13.420 -0.928 -5.281 1.00 96.88 208 TYR A CA 1
ATOM 1558 C C . TYR A 1 208 ? 14.883 -0.609 -5.583 1.00 96.88 208 TYR A C 1
ATOM 1560 O O . TYR A 1 208 ? 15.238 -0.467 -6.754 1.00 96.88 208 TYR A O 1
ATOM 1568 N N . THR A 1 209 ? 15.737 -0.504 -4.563 1.00 95.19 209 THR A N 1
ATOM 1569 C CA . THR A 1 209 ? 17.135 -0.087 -4.758 1.00 95.19 209 THR A CA 1
ATOM 1570 C C . THR A 1 209 ? 18.022 -1.237 -5.239 1.00 95.19 209 THR A C 1
ATOM 1572 O O . THR A 1 209 ? 18.756 -1.071 -6.215 1.00 95.19 209 THR A O 1
ATOM 1575 N N . ASP A 1 210 ? 17.948 -2.387 -4.568 1.00 93.31 210 ASP A N 1
ATOM 1576 C CA . ASP A 1 210 ? 18.904 -3.494 -4.689 1.00 93.31 210 ASP A CA 1
ATOM 1577 C C . ASP A 1 210 ? 18.270 -4.802 -5.205 1.00 93.31 210 ASP A C 1
ATOM 1579 O O . ASP A 1 210 ? 18.945 -5.831 -5.251 1.00 93.31 210 ASP A O 1
ATOM 1583 N N . ASN A 1 211 ? 17.009 -4.755 -5.647 1.00 90.94 211 ASN A N 1
ATOM 1584 C CA . ASN A 1 211 ? 16.234 -5.936 -6.034 1.00 90.94 211 ASN A CA 1
ATOM 1585 C C . ASN A 1 211 ? 16.930 -6.811 -7.076 1.00 90.94 211 ASN A C 1
ATOM 1587 O O . ASN A 1 211 ? 17.303 -6.364 -8.167 1.00 90.94 211 ASN A O 1
ATOM 1591 N N . ASP A 1 212 ? 17.012 -8.098 -6.761 1.00 88.25 212 ASP A N 1
ATOM 1592 C CA . ASP A 1 212 ? 17.552 -9.139 -7.627 1.00 88.25 212 ASP A CA 1
ATOM 1593 C C . ASP A 1 212 ? 16.464 -10.050 -8.230 1.00 88.25 212 ASP A C 1
ATOM 1595 O O . ASP A 1 212 ? 16.770 -11.052 -8.886 1.00 88.25 212 ASP A O 1
ATOM 1599 N N . GLY A 1 213 ? 15.197 -9.667 -8.043 1.00 86.19 213 GLY A N 1
ATOM 1600 C CA . GLY A 1 213 ? 14.003 -10.389 -8.466 1.00 86.19 213 GLY A CA 1
ATOM 1601 C C . GLY A 1 213 ? 13.331 -11.178 -7.343 1.00 86.19 213 GLY A C 1
ATOM 1602 O O . GLY A 1 213 ? 12.249 -11.727 -7.566 1.00 86.19 213 GLY A O 1
ATOM 1603 N N . TRP A 1 214 ? 13.924 -11.221 -6.149 1.00 91.94 214 TRP A N 1
ATOM 1604 C CA . TRP A 1 214 ? 13.379 -11.881 -4.967 1.00 91.94 214 TRP A CA 1
ATOM 1605 C C . TRP A 1 214 ? 13.362 -10.929 -3.776 1.00 91.94 214 TRP A C 1
ATOM 1607 O O . TRP A 1 214 ? 14.200 -10.048 -3.666 1.00 91.94 214 TRP A O 1
ATOM 1617 N N . ILE A 1 215 ? 12.404 -11.136 -2.871 1.00 96.31 215 ILE A N 1
ATOM 1618 C CA . ILE A 1 215 ? 12.366 -10.424 -1.591 1.00 96.31 215 ILE A CA 1
ATOM 1619 C C . ILE A 1 215 ? 13.152 -11.227 -0.561 1.00 96.31 215 ILE A C 1
ATOM 1621 O O . ILE A 1 215 ? 12.799 -12.386 -0.282 1.00 96.31 215 ILE A O 1
ATOM 1625 N N . ASP A 1 216 ? 14.135 -10.600 0.079 1.00 96.25 216 ASP A N 1
ATOM 1626 C CA . ASP A 1 216 ? 14.874 -11.168 1.205 1.00 96.25 216 ASP A CA 1
ATOM 1627 C C . ASP A 1 216 ? 13.996 -11.201 2.465 1.00 96.25 216 ASP A C 1
ATOM 1629 O O . ASP A 1 216 ? 14.050 -10.360 3.370 1.00 96.25 216 ASP A O 1
ATOM 1633 N N . SER A 1 217 ? 13.136 -12.217 2.512 1.00 97.25 217 SER A N 1
ATOM 1634 C CA . SER A 1 217 ? 11.960 -12.194 3.371 1.00 97.25 217 SER A CA 1
ATOM 1635 C C . SER A 1 217 ? 12.258 -12.318 4.867 1.00 97.25 217 SER A C 1
ATOM 1637 O O . SER A 1 217 ? 13.131 -13.072 5.310 1.00 97.25 217 SER A O 1
ATOM 1639 N N . ASN A 1 218 ? 11.448 -11.637 5.675 1.00 98.31 218 ASN A N 1
ATOM 1640 C CA . ASN A 1 218 ? 11.370 -11.821 7.122 1.00 98.31 218 ASN A CA 1
ATOM 1641 C C . ASN A 1 218 ? 9.902 -11.768 7.590 1.00 98.31 218 ASN A C 1
ATOM 1643 O O . ASN A 1 218 ? 8.991 -11.495 6.814 1.00 98.31 218 ASN A O 1
ATOM 1647 N N . GLU A 1 219 ? 9.656 -12.093 8.858 1.00 98.31 219 GLU A N 1
ATOM 1648 C CA . GLU A 1 219 ? 8.287 -12.202 9.395 1.00 98.31 219 GLU A CA 1
ATOM 1649 C C . GLU A 1 219 ? 7.962 -11.134 10.438 1.00 98.31 219 GLU A C 1
ATOM 1651 O O . GLU A 1 219 ? 6.814 -11.016 10.843 1.00 98.31 219 GLU A O 1
ATOM 1656 N N . SER A 1 220 ? 8.946 -10.371 10.921 1.00 98.56 220 SER A N 1
ATOM 1657 C CA . SER A 1 220 ? 8.709 -9.335 11.929 1.00 98.56 220 S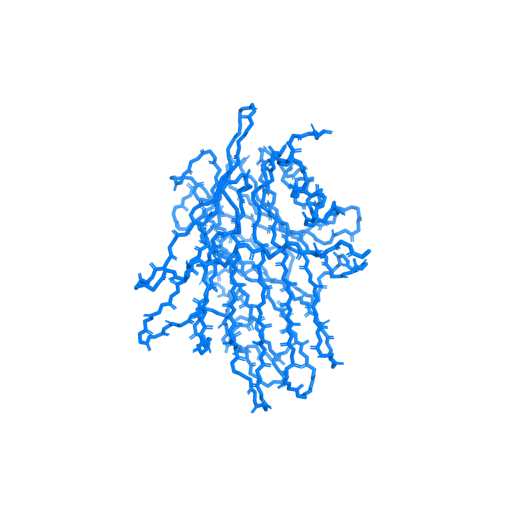ER A CA 1
ATOM 1658 C C . SER A 1 220 ? 9.869 -8.362 12.035 1.00 98.56 220 SER A C 1
ATOM 1660 O O . SER A 1 220 ? 11.026 -8.770 11.890 1.00 98.56 220 SER A O 1
ATOM 1662 N N . ASN A 1 221 ? 9.575 -7.118 12.397 1.00 98.38 221 ASN A N 1
ATOM 1663 C CA . ASN A 1 221 ? 10.582 -6.136 12.778 1.00 98.38 221 ASN A CA 1
ATOM 1664 C C . ASN A 1 221 ? 9.989 -5.052 13.691 1.00 98.38 221 ASN A C 1
ATOM 1666 O O . ASN A 1 221 ? 8.778 -5.000 13.920 1.00 98.38 221 ASN A O 1
ATOM 1670 N N . ARG A 1 222 ? 10.853 -4.193 14.237 1.00 97.56 222 ARG A N 1
ATOM 1671 C CA . ARG A 1 222 ? 10.458 -3.067 15.087 1.00 97.56 222 ARG A CA 1
ATOM 1672 C C . ARG A 1 222 ? 11.364 -1.865 14.867 1.00 97.56 222 ARG A C 1
ATOM 1674 O O . ARG A 1 222 ? 12.581 -2.011 14.790 1.00 97.56 222 ARG A O 1
ATOM 1681 N N . GLY A 1 223 ? 10.778 -0.677 14.904 1.00 96.62 223 GLY A N 1
ATOM 1682 C CA . GLY A 1 223 ? 11.472 0.600 14.815 1.00 96.62 223 GLY A CA 1
ATOM 1683 C C . GLY A 1 223 ? 10.707 1.522 13.885 1.00 96.62 223 GLY A C 1
ATOM 1684 O O . GLY A 1 223 ? 9.483 1.491 13.874 1.00 96.62 223 GLY A O 1
ATOM 1685 N N . ARG A 1 224 ? 11.433 2.308 13.090 1.00 96.94 224 ARG A N 1
ATOM 1686 C CA . ARG A 1 224 ? 10.850 2.956 11.911 1.00 96.94 224 ARG A CA 1
ATOM 1687 C C . ARG A 1 224 ? 10.835 1.928 10.798 1.00 96.94 224 ARG A C 1
ATOM 1689 O O . ARG A 1 224 ? 11.912 1.554 10.325 1.00 96.94 224 ARG A O 1
ATOM 1696 N N . ILE A 1 225 ? 9.649 1.427 10.493 1.00 97.44 225 ILE A N 1
ATOM 1697 C CA . ILE A 1 225 ? 9.449 0.307 9.583 1.00 97.44 225 ILE A CA 1
ATOM 1698 C C . ILE A 1 225 ? 8.895 0.771 8.243 1.00 97.44 225 ILE A C 1
ATOM 1700 O O . ILE A 1 225 ? 8.172 1.759 8.158 1.00 97.44 225 ILE A O 1
ATOM 1704 N N . ASP A 1 226 ? 9.185 -0.014 7.224 1.00 98.19 226 ASP A N 1
ATOM 1705 C CA . ASP A 1 226 ? 8.417 -0.094 5.994 1.00 98.19 226 ASP A CA 1
ATOM 1706 C C . ASP A 1 226 ? 8.100 -1.568 5.709 1.00 98.19 226 ASP A C 1
ATOM 1708 O O . ASP A 1 226 ? 8.741 -2.490 6.225 1.00 98.19 226 ASP A O 1
ATOM 1712 N N . VAL A 1 227 ? 7.038 -1.798 4.952 1.00 98.50 227 VAL A N 1
ATOM 1713 C CA . VAL A 1 227 ? 6.486 -3.122 4.681 1.00 98.50 227 VAL A CA 1
ATOM 1714 C C . VAL A 1 227 ? 6.395 -3.305 3.180 1.00 98.50 227 VAL A C 1
ATOM 1716 O O . VAL A 1 227 ? 5.718 -2.532 2.523 1.00 98.50 227 VAL A O 1
ATOM 1719 N N . GLY A 1 228 ? 7.028 -4.339 2.644 1.00 98.50 228 GLY A N 1
ATOM 1720 C CA . GLY A 1 228 ? 6.958 -4.726 1.243 1.00 98.50 228 GLY A CA 1
ATOM 1721 C C . GLY A 1 228 ? 6.361 -6.116 1.080 1.00 98.50 228 GLY A C 1
ATOM 1722 O O . GLY A 1 228 ? 6.717 -7.024 1.829 1.00 98.50 228 GLY A O 1
ATOM 1723 N N . VAL A 1 229 ? 5.486 -6.303 0.097 1.00 98.56 229 VAL A N 1
ATOM 1724 C CA . VAL A 1 229 ? 4.947 -7.619 -0.289 1.00 98.56 229 VAL A CA 1
ATOM 1725 C C . VAL A 1 229 ? 5.036 -7.807 -1.797 1.00 98.56 229 VAL A C 1
ATOM 1727 O O . VAL A 1 229 ? 4.903 -6.839 -2.549 1.00 98.56 229 VAL A O 1
ATOM 1730 N N . GLY A 1 230 ? 5.289 -9.043 -2.227 1.00 97.19 230 GLY A N 1
ATOM 1731 C CA . GLY A 1 230 ? 5.424 -9.411 -3.634 1.00 97.19 230 GLY A CA 1
ATOM 1732 C C . GLY A 1 230 ? 4.191 -10.104 -4.205 1.00 97.19 230 GLY A C 1
ATOM 1733 O O . GLY A 1 230 ? 3.475 -10.821 -3.506 1.00 97.19 230 GLY A O 1
ATOM 1734 N N . LEU A 1 231 ? 3.996 -9.929 -5.509 1.00 96.50 231 LEU A N 1
ATOM 1735 C CA . LEU A 1 231 ? 3.023 -10.622 -6.341 1.00 96.50 231 LEU A CA 1
ATOM 1736 C C . LEU A 1 231 ? 3.674 -10.976 -7.685 1.00 96.50 231 LEU A C 1
ATOM 1738 O O . LEU A 1 231 ? 3.853 -10.125 -8.559 1.00 96.50 231 LEU A O 1
ATOM 1742 N N . TYR A 1 232 ? 4.019 -12.243 -7.870 1.00 96.25 232 TYR A N 1
ATOM 1743 C CA . TYR A 1 232 ? 4.570 -12.755 -9.117 1.00 96.25 232 TYR A CA 1
ATOM 1744 C C . TYR A 1 232 ? 3.455 -12.921 -10.155 1.00 96.25 232 TYR A C 1
ATOM 1746 O O . TYR A 1 232 ? 2.556 -13.751 -10.003 1.00 96.25 232 TYR A O 1
ATOM 1754 N N . GLY A 1 233 ? 3.523 -12.127 -11.224 1.00 94.00 233 GLY A N 1
ATOM 1755 C CA . GLY A 1 233 ? 2.583 -12.164 -12.344 1.00 94.00 233 GLY A CA 1
ATOM 1756 C C . GLY A 1 233 ? 2.971 -13.164 -13.435 1.00 94.00 233 GLY A C 1
ATOM 1757 O O . GLY A 1 233 ? 2.096 -13.678 -14.128 1.00 94.00 233 GLY A O 1
ATOM 1758 N N . GLY A 1 234 ? 4.263 -13.480 -13.567 1.00 94.62 234 GLY A N 1
ATOM 1759 C CA . GLY A 1 234 ? 4.782 -14.306 -14.661 1.00 94.62 234 GLY A CA 1
ATOM 1760 C C . GLY A 1 234 ? 4.701 -13.600 -16.018 1.00 94.62 234 GLY A C 1
ATOM 1761 O O . GLY A 1 234 ? 4.686 -12.374 -16.084 1.00 94.62 234 GLY A O 1
ATOM 1762 N N . ASP A 1 235 ? 4.693 -14.381 -17.101 1.00 96.00 235 ASP A N 1
ATOM 1763 C CA . ASP A 1 235 ? 4.553 -13.894 -18.484 1.00 96.00 235 ASP A CA 1
ATOM 1764 C C . ASP A 1 235 ? 3.062 -13.780 -18.842 1.00 96.00 235 ASP A C 1
ATOM 1766 O O . ASP A 1 235 ? 2.419 -14.763 -19.235 1.00 96.00 235 ASP A O 1
ATOM 1770 N N . VAL A 1 236 ? 2.492 -12.598 -18.598 1.00 95.25 236 VAL A N 1
ATOM 1771 C CA . VAL A 1 236 ? 1.067 -12.284 -18.780 1.00 95.25 236 VAL A CA 1
ATOM 1772 C C . VAL A 1 236 ? 0.884 -10.917 -19.436 1.00 95.25 236 VAL A C 1
ATOM 1774 O O . VAL A 1 236 ? 1.649 -9.995 -19.181 1.00 95.25 236 VAL A O 1
ATOM 1777 N N . ASP A 1 237 ? -0.184 -10.769 -20.224 1.00 97.44 237 ASP A N 1
ATOM 1778 C CA . ASP A 1 237 ? -0.555 -9.482 -20.841 1.00 97.44 237 ASP A CA 1
ATOM 1779 C C . ASP A 1 237 ? -1.296 -8.554 -19.855 1.00 97.44 237 ASP A C 1
ATOM 1781 O O . ASP A 1 237 ? -1.421 -7.350 -20.081 1.00 97.44 237 ASP A O 1
ATOM 1785 N N . SER A 1 238 ? -1.843 -9.113 -18.771 1.00 97.38 238 SER A N 1
ATOM 1786 C CA . SER A 1 238 ? -2.587 -8.362 -17.759 1.00 97.38 238 SER A CA 1
ATOM 1787 C C . SER A 1 238 ? -2.594 -9.065 -16.404 1.00 97.38 238 SER A C 1
ATOM 1789 O O . SER A 1 238 ? -2.674 -10.296 -16.353 1.00 97.38 238 SER A O 1
ATOM 1791 N N . LEU A 1 239 ? -2.615 -8.294 -15.317 1.00 97.56 239 LEU A N 1
ATOM 1792 C CA . LEU A 1 239 ? -2.696 -8.792 -13.944 1.00 97.56 239 LEU A CA 1
ATOM 1793 C C . LEU A 1 239 ? -3.598 -7.890 -13.097 1.00 97.56 239 LEU A C 1
ATOM 1795 O O . LEU A 1 239 ? -3.429 -6.677 -13.116 1.00 97.56 239 LEU A O 1
ATOM 1799 N N . SER A 1 240 ? -4.506 -8.470 -12.313 1.00 98.12 240 SER A N 1
ATOM 1800 C CA . SER A 1 240 ? -5.361 -7.726 -11.382 1.00 98.12 240 SER A CA 1
ATOM 1801 C C . SER A 1 240 ? -5.245 -8.256 -9.958 1.00 98.12 240 SER A C 1
ATOM 1803 O O . SER A 1 240 ? -5.221 -9.472 -9.746 1.00 98.12 240 SER A O 1
ATOM 1805 N N . TRP A 1 241 ? -5.221 -7.361 -8.975 1.00 98.62 241 TRP A N 1
ATOM 1806 C CA . TRP A 1 241 ? -5.197 -7.720 -7.560 1.00 98.62 241 TRP A CA 1
ATOM 1807 C C . TRP A 1 241 ? -5.869 -6.660 -6.687 1.00 98.62 241 TRP A C 1
ATOM 1809 O O . TRP A 1 241 ? -6.043 -5.504 -7.069 1.00 98.62 241 TRP A O 1
ATOM 1819 N N . LEU A 1 242 ? -6.244 -7.075 -5.483 1.00 98.75 242 LEU A N 1
ATOM 1820 C CA . LEU A 1 242 ? -6.797 -6.223 -4.442 1.00 98.75 242 LEU A CA 1
ATOM 1821 C C . LEU A 1 242 ? -5.779 -6.068 -3.315 1.00 98.75 242 LEU A C 1
ATOM 1823 O O . LEU A 1 242 ? -5.147 -7.049 -2.925 1.00 98.75 242 LEU A O 1
ATOM 1827 N N . THR A 1 243 ? -5.690 -4.867 -2.749 1.00 98.81 243 THR A N 1
ATOM 1828 C CA . THR A 1 243 ? -4.996 -4.571 -1.490 1.00 98.81 243 THR A CA 1
ATOM 1829 C C . THR A 1 243 ? -5.989 -3.974 -0.503 1.00 98.81 243 THR A C 1
ATOM 1831 O O . THR A 1 243 ? -6.634 -2.970 -0.797 1.00 98.81 243 THR A O 1
ATOM 1834 N N . GLY A 1 244 ? -6.124 -4.582 0.671 1.00 98.62 244 GLY A N 1
ATOM 1835 C CA . GLY A 1 244 ? -6.931 -4.067 1.773 1.00 98.62 244 GLY A CA 1
ATOM 1836 C C . GLY A 1 244 ? -6.053 -3.510 2.876 1.00 98.62 244 GLY A C 1
ATOM 1837 O O . GLY A 1 244 ? -5.102 -4.169 3.295 1.00 98.62 244 GLY A O 1
ATOM 1838 N N . ILE A 1 245 ? -6.413 -2.330 3.373 1.00 98.88 245 ILE A N 1
ATOM 1839 C CA . ILE A 1 245 ? -5.790 -1.687 4.529 1.00 98.88 245 ILE A CA 1
ATOM 1840 C C . ILE A 1 245 ? -6.862 -1.551 5.606 1.00 98.88 245 ILE A C 1
ATOM 1842 O O . ILE A 1 245 ? -7.780 -0.744 5.479 1.00 98.88 245 ILE A O 1
ATOM 1846 N N . GLY A 1 246 ? -6.785 -2.366 6.650 1.00 98.69 246 GLY A N 1
ATOM 1847 C CA . GLY A 1 246 ? -7.738 -2.358 7.759 1.00 98.69 246 GLY A CA 1
ATOM 1848 C C . GLY A 1 246 ? -7.164 -1.660 8.980 1.00 98.69 246 GLY A C 1
ATOM 1849 O O . GLY A 1 246 ? -6.008 -1.879 9.323 1.00 98.69 246 GLY A O 1
ATOM 1850 N N . ILE A 1 247 ? -7.970 -0.854 9.668 1.00 98.56 247 ILE A N 1
ATOM 1851 C CA . ILE A 1 247 ? -7.563 -0.139 10.885 1.00 98.56 247 ILE A CA 1
ATOM 1852 C C . ILE A 1 247 ? -8.379 -0.654 12.071 1.00 98.56 247 ILE A C 1
ATOM 1854 O O . ILE A 1 247 ? -9.568 -0.953 11.943 1.00 98.56 247 ILE A O 1
ATOM 1858 N N . GLY A 1 248 ? -7.766 -0.764 13.250 1.00 97.88 248 GLY A N 1
ATOM 1859 C CA . GLY A 1 248 ? -8.460 -1.231 14.446 1.00 97.88 248 GLY A CA 1
ATOM 1860 C C . GLY A 1 248 ? -7.790 -0.849 15.763 1.00 97.88 248 GLY A C 1
ATOM 1861 O O . GLY A 1 248 ? -6.605 -0.542 15.825 1.00 97.88 248 GLY A O 1
ATOM 1862 N N . GLY A 1 249 ? -8.570 -0.912 16.848 1.00 97.00 249 GLY A N 1
ATOM 1863 C CA . GLY A 1 249 ? -8.065 -0.819 18.229 1.00 97.00 249 GLY A CA 1
ATOM 1864 C C . GLY A 1 249 ? -7.542 -2.152 18.788 1.00 97.00 249 GLY A C 1
ATOM 1865 O O . GLY A 1 249 ? -7.278 -2.270 19.983 1.00 97.00 249 GLY A O 1
ATOM 1866 N N . SER A 1 250 ? -7.469 -3.180 17.944 1.00 98.31 250 SER A N 1
ATOM 1867 C CA . SER A 1 250 ? -6.872 -4.486 18.216 1.00 98.31 250 SER A CA 1
ATOM 1868 C C . SER A 1 250 ? -6.410 -5.109 16.900 1.00 98.31 250 SER A C 1
ATOM 1870 O O . SER A 1 250 ? -6.965 -4.787 15.846 1.00 98.31 250 SER A O 1
ATOM 1872 N N . GLU A 1 251 ? -5.459 -6.041 16.974 1.00 98.56 251 GLU A N 1
ATOM 1873 C CA . GLU A 1 251 ? -5.003 -6.839 15.827 1.00 98.56 251 GLU A CA 1
ATOM 1874 C C . GLU A 1 251 ? -6.184 -7.494 15.099 1.00 98.56 251 GLU A C 1
ATOM 1876 O O . GLU A 1 251 ? -6.404 -7.210 13.926 1.00 98.56 251 GLU A O 1
ATOM 1881 N N . ASP A 1 252 ? -7.022 -8.250 15.821 1.00 98.69 252 ASP A N 1
ATOM 1882 C CA . ASP A 1 252 ? -8.200 -8.921 15.249 1.00 98.69 252 ASP A CA 1
ATOM 1883 C C . ASP A 1 252 ? -9.119 -7.966 14.470 1.00 98.69 252 ASP A C 1
ATOM 1885 O O . ASP A 1 252 ? -9.676 -8.336 13.439 1.00 98.69 252 ASP A O 1
ATOM 1889 N N . ALA A 1 253 ? -9.291 -6.731 14.954 1.00 98.56 253 ALA A N 1
ATOM 1890 C CA . ALA A 1 253 ? -10.156 -5.755 14.304 1.00 98.56 253 ALA A CA 1
ATOM 1891 C C . ALA A 1 253 ? -9.521 -5.230 13.011 1.00 98.56 253 ALA A C 1
ATOM 1893 O O . ALA A 1 253 ? -10.195 -5.181 11.986 1.00 98.56 253 ALA A O 1
ATOM 1894 N N . ALA A 1 254 ? -8.231 -4.880 13.042 1.00 98.81 254 ALA A N 1
ATO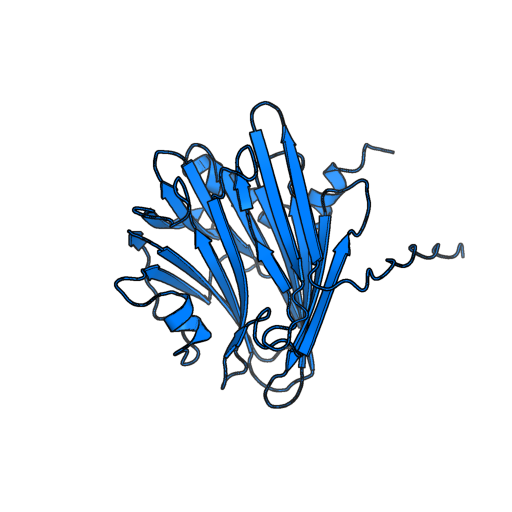M 1895 C CA . ALA A 1 254 ? -7.507 -4.423 11.858 1.00 98.81 254 ALA A CA 1
ATOM 1896 C C . ALA A 1 254 ? -7.453 -5.519 10.780 1.00 98.81 254 ALA A C 1
ATOM 1898 O O . ALA A 1 254 ? -7.828 -5.270 9.635 1.00 98.81 254 ALA A O 1
ATOM 1899 N N . VAL A 1 255 ? -7.087 -6.746 11.165 1.00 98.88 255 VAL A N 1
ATOM 1900 C CA . VAL A 1 255 ? -7.028 -7.915 10.274 1.00 98.88 255 VAL A CA 1
ATOM 1901 C C . VAL A 1 255 ? -8.399 -8.211 9.669 1.00 98.88 255 VAL A C 1
ATOM 1903 O O . VAL A 1 255 ? -8.525 -8.307 8.449 1.00 98.88 255 VAL A O 1
ATOM 1906 N N . SER A 1 256 ? -9.449 -8.280 10.496 1.00 98.69 256 SER A N 1
ATOM 1907 C CA . SER A 1 256 ? -10.811 -8.531 10.015 1.00 98.69 256 SER A CA 1
ATOM 1908 C C . SER A 1 256 ? -11.268 -7.457 9.030 1.00 98.69 256 SER A C 1
ATOM 1910 O O . SER A 1 256 ? -11.923 -7.792 8.044 1.00 98.69 256 SER A O 1
ATOM 1912 N N . ASN A 1 257 ? -10.937 -6.186 9.268 1.00 98.75 257 ASN A N 1
ATOM 1913 C CA . ASN A 1 257 ? -11.296 -5.086 8.375 1.00 98.75 257 ASN A CA 1
ATOM 1914 C C . ASN A 1 257 ? -10.571 -5.187 7.025 1.00 98.75 257 ASN A C 1
ATOM 1916 O O . ASN A 1 257 ? -11.231 -5.067 5.992 1.00 98.75 257 ASN A O 1
ATOM 1920 N N . ALA A 1 258 ? -9.262 -5.465 7.028 1.00 98.81 258 ALA A N 1
ATOM 1921 C CA . ALA A 1 258 ? -8.447 -5.614 5.818 1.00 98.81 258 ALA A CA 1
ATOM 1922 C C . ALA A 1 258 ? -8.916 -6.799 4.962 1.00 98.81 258 ALA A C 1
ATOM 1924 O O . ALA A 1 258 ? -9.192 -6.653 3.770 1.00 98.81 258 ALA A O 1
ATOM 1925 N N . VAL A 1 259 ? -9.078 -7.967 5.588 1.00 98.75 259 VAL A N 1
ATOM 1926 C CA . VAL A 1 259 ? -9.508 -9.185 4.896 1.00 98.75 259 VAL A CA 1
ATOM 1927 C C . VAL A 1 259 ? -10.939 -9.048 4.381 1.00 98.75 259 VAL A C 1
ATOM 1929 O O . VAL A 1 259 ? -11.209 -9.442 3.253 1.00 98.75 259 VAL A O 1
ATOM 1932 N N . SER A 1 260 ? -11.858 -8.444 5.144 1.00 98.44 260 SER A N 1
ATOM 1933 C CA . SER A 1 260 ? -13.266 -8.339 4.723 1.00 98.44 260 SER A CA 1
ATOM 1934 C C . SER A 1 260 ? -13.456 -7.509 3.454 1.00 98.44 260 SER A C 1
ATOM 1936 O O . SER A 1 260 ? -14.294 -7.869 2.626 1.00 98.44 260 SER A O 1
ATOM 1938 N N . VAL A 1 261 ? -12.712 -6.406 3.282 1.00 98.44 261 VAL A N 1
ATOM 1939 C CA . VAL A 1 261 ? -12.814 -5.594 2.054 1.00 98.44 261 VAL A CA 1
ATOM 1940 C C . VAL A 1 261 ? -12.210 -6.312 0.850 1.00 98.44 261 VAL A C 1
ATOM 1942 O O . VAL A 1 261 ? -12.816 -6.323 -0.219 1.00 98.44 261 VAL A O 1
ATOM 1945 N N . VAL A 1 262 ? -11.070 -6.986 1.035 1.00 98.38 262 VAL A N 1
ATOM 1946 C CA . VAL A 1 262 ? -10.442 -7.794 -0.019 1.00 98.38 262 VAL A CA 1
ATOM 1947 C C . VAL A 1 262 ? -11.347 -8.955 -0.417 1.00 98.38 262 VAL A C 1
ATOM 1949 O O . VAL A 1 262 ? -11.546 -9.202 -1.604 1.00 98.38 262 VAL A O 1
ATOM 1952 N N . ASP A 1 263 ? -11.938 -9.649 0.558 1.00 97.69 263 ASP A N 1
ATOM 1953 C CA . ASP A 1 263 ? -12.785 -10.809 0.302 1.00 97.69 263 ASP A CA 1
ATOM 1954 C C . ASP A 1 263 ? -14.057 -10.419 -0.462 1.00 97.69 263 ASP A C 1
ATOM 1956 O O . ASP A 1 263 ? -14.395 -11.066 -1.459 1.00 97.69 263 ASP A O 1
ATOM 1960 N N . SER A 1 264 ? -14.685 -9.308 -0.053 1.00 97.31 264 SER A N 1
ATOM 1961 C CA . SER A 1 264 ? -15.892 -8.750 -0.678 1.00 97.31 264 SER A CA 1
ATOM 1962 C C . SER A 1 264 ? -15.653 -8.271 -2.114 1.00 97.31 264 SER A C 1
ATOM 1964 O O . SER A 1 264 ? -16.523 -8.451 -2.971 1.00 97.31 264 SER A O 1
ATOM 1966 N N . GLY A 1 265 ? -14.471 -7.713 -2.392 1.00 97.69 265 GLY A N 1
ATOM 1967 C CA . GLY A 1 265 ? -14.101 -7.168 -3.698 1.00 97.69 265 GLY A CA 1
ATOM 1968 C C . GLY A 1 265 ? -14.635 -5.756 -3.954 1.00 97.69 265 GLY A C 1
ATOM 1969 O O . GLY A 1 265 ? -15.566 -5.296 -3.290 1.00 97.69 265 GLY A O 1
ATOM 1970 N N . TYR A 1 266 ? -14.036 -5.080 -4.939 1.00 96.25 266 TYR A N 1
ATOM 1971 C CA . TYR A 1 266 ? -14.234 -3.649 -5.185 1.00 96.25 266 TYR A CA 1
ATOM 1972 C C . TYR A 1 266 ? -15.695 -3.277 -5.446 1.00 96.25 266 TYR A C 1
ATOM 1974 O O . TYR A 1 266 ? -16.269 -2.478 -4.709 1.00 96.25 266 TYR A O 1
ATOM 1982 N N . GLU A 1 267 ? -16.336 -3.917 -6.426 1.00 95.56 267 GLU A N 1
ATOM 1983 C CA . GLU A 1 267 ? -17.726 -3.605 -6.787 1.00 95.56 267 GLU A CA 1
ATOM 1984 C C . GLU A 1 267 ? -18.711 -3.844 -5.632 1.00 95.56 267 GLU A C 1
ATOM 1986 O O . GLU A 1 267 ? -19.589 -3.019 -5.390 1.00 95.56 267 GLU A O 1
ATOM 1991 N N . SER A 1 268 ? -18.537 -4.920 -4.856 1.00 96.56 268 SER A N 1
ATOM 1992 C CA . SER A 1 268 ? -19.404 -5.203 -3.702 1.00 96.56 268 SER A CA 1
ATOM 1993 C C 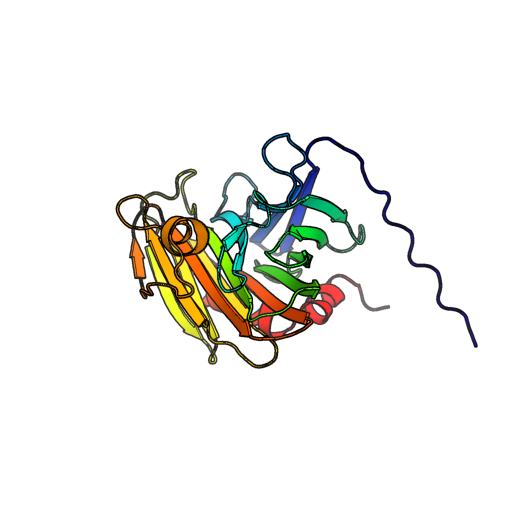. SER A 1 268 ? -19.269 -4.149 -2.602 1.00 96.56 268 SER A C 1
ATOM 1995 O O . SER A 1 268 ? -20.256 -3.801 -1.956 1.00 96.56 268 SER A O 1
ATOM 1997 N N . GLU A 1 269 ? -18.052 -3.660 -2.345 1.00 96.81 269 GLU A N 1
ATOM 1998 C CA . GLU A 1 269 ? -17.810 -2.583 -1.378 1.00 96.81 269 GLU A CA 1
ATOM 1999 C C . GLU A 1 269 ? -18.355 -1.247 -1.892 1.00 96.81 269 GLU A C 1
ATOM 2001 O O . GLU A 1 269 ? -19.003 -0.505 -1.150 1.00 96.81 269 GLU A O 1
ATOM 2006 N N . ARG A 1 270 ? -18.172 -0.977 -3.185 1.00 95.00 270 ARG A N 1
ATOM 2007 C CA . ARG A 1 270 ? -18.661 0.221 -3.866 1.00 95.00 270 ARG A CA 1
ATOM 2008 C C . ARG A 1 270 ? -20.185 0.322 -3.859 1.00 95.00 270 ARG A C 1
ATOM 2010 O O . ARG A 1 270 ? -20.729 1.398 -3.616 1.00 95.00 270 ARG A O 1
ATOM 2017 N N . GLU A 1 271 ? -20.892 -0.783 -4.090 1.00 94.00 271 GLU A N 1
ATOM 2018 C CA . GLU A 1 271 ? -22.361 -0.826 -4.122 1.00 94.00 271 GLU A CA 1
ATOM 2019 C C . GLU A 1 271 ? -23.013 -0.397 -2.800 1.00 94.00 271 GLU A C 1
ATOM 2021 O O . GLU A 1 271 ? -24.142 0.096 -2.813 1.00 94.00 271 GLU A O 1
ATOM 2026 N N . LYS A 1 272 ? -22.314 -0.509 -1.665 1.00 93.69 272 LYS A N 1
ATOM 2027 C CA . LYS A 1 272 ? -22.848 -0.114 -0.350 1.00 93.69 272 LYS A CA 1
ATOM 2028 C C . LYS A 1 272 ? -23.142 1.381 -0.250 1.00 93.69 272 LYS A C 1
ATOM 2030 O O . LYS A 1 272 ? -24.128 1.772 0.367 1.00 93.69 272 LYS A O 1
ATOM 2035 N N . TYR A 1 273 ? -22.375 2.206 -0.965 1.00 90.94 273 TYR A N 1
ATOM 2036 C CA . TYR A 1 273 ? -22.614 3.647 -1.065 1.00 90.94 273 TYR A CA 1
ATOM 2037 C C . TYR A 1 273 ? -23.91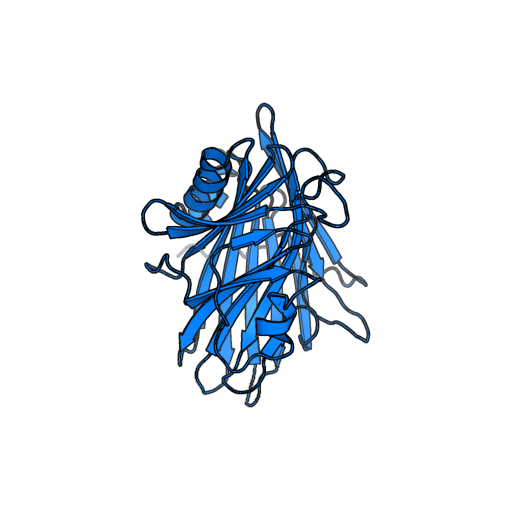0 4.010 -1.795 1.00 90.94 273 TYR A C 1
ATOM 2039 O O . TYR A 1 273 ? -24.372 5.149 -1.695 1.00 90.94 273 TYR A O 1
ATOM 2047 N N . ILE A 1 274 ? -24.493 3.087 -2.565 1.00 85.31 274 ILE A N 1
ATOM 2048 C CA . ILE A 1 274 ? -25.674 3.349 -3.382 1.00 85.31 274 ILE A CA 1
ATOM 2049 C C . ILE A 1 274 ? -26.915 2.955 -2.570 1.00 85.31 274 ILE A C 1
ATOM 2051 O O . ILE A 1 274 ? -27.182 1.766 -2.379 1.00 85.31 274 ILE A O 1
ATOM 2055 N N . PRO A 1 275 ? -27.740 3.916 -2.109 1.00 71.62 275 PRO A N 1
ATOM 2056 C CA . PRO A 1 275 ? -28.972 3.584 -1.411 1.00 71.62 275 PRO A CA 1
ATOM 2057 C C . PRO A 1 275 ? -29.891 2.816 -2.365 1.00 71.62 275 PRO A C 1
ATOM 2059 O O . PRO A 1 275 ? -30.154 3.298 -3.467 1.00 71.62 275 PRO A O 1
ATOM 2062 N N . TRP A 1 276 ? -30.376 1.646 -1.937 1.00 61.72 276 TRP A N 1
ATOM 2063 C CA . TRP A 1 276 ? -31.325 0.793 -2.664 1.00 61.72 276 TRP A CA 1
ATOM 2064 C C . TRP A 1 276 ? -32.329 1.609 -3.504 1.00 61.72 276 TRP A C 1
ATOM 2066 O O . TRP A 1 276 ? -33.126 2.370 -2.948 1.00 61.72 276 TRP A O 1
ATOM 2076 N N . SER A 1 277 ? -32.279 1.449 -4.833 1.00 46.38 277 SER A N 1
ATOM 2077 C CA . SER A 1 277 ? -33.235 2.037 -5.787 1.00 46.38 277 SER A CA 1
ATOM 2078 C C . SER A 1 277 ? -34.602 1.362 -5.745 1.00 46.38 277 SER A C 1
ATOM 2080 O O . SER A 1 277 ? -34.609 0.108 -5.736 1.00 46.38 277 SER A O 1
#

Organism: NCBI:txid2950540

Foldseek 3Di:
DDDDDDQDDFDFDPDAKDWQKFKADDDPKIWIWIWIAHDDPQWAFIWIAQTAIPDSVFGFWGTKWKWKDQLDAIDIRTGQFPHKGKGASDPLFRKIKMWTWHDDDAGIKIKIKMWGCFHPARKIKIKIKIFDPGFWWMKMKIKIFTLGPHPQNFFKKWFWDDDPRATKIWIDDPLKIKIKWKDWPPHRYFQAKDWDDPVGQAQCCDRHVPDNPHGPHDGIDTTRTMMMTMDTPTGDRMTMMMMMMAIDSHPVRNVCRRVVDRVCDDVSSRCVSPPDD

pLDDT: mean 91.52, std 15.27, range [24.5, 98.88]

Secondary structure (DSSP, 8-state):
-PPPPPPPPP-----SSEEEEEEEEETTEEEEEEEEE--SSS---EEEEEEEESSTTSEEEEEEEEEEE-SS-EEETTTS-SEEEEEES-SSSSEEEEEEEEEETTEEEEEEEEEEE-SSSSEEEEEEEEEEES-S-EEEEEEEEE-TTSTT-TTEEEEEEEETTEEEEEEEETTEEEEEEEEBTTB-S-S-EEEEETTS--HHIIIIIS--SS----SEEEESEEEEEEEEEES-SEEEEEEEEEEESSHHHHHHHHHHHHHH-HHHHHHTTS---

InterPro domains:
  IPR011013 Galactose mutarotase-like domain superfamily [SSF74650] (49-274)
  IPR014718 Glycoside hydrolase-type carbohydrate-binding [G3DSA:2.70.98.10] (43-277)
  IPR015220 Glucodextranase, N-terminal [PF09137] (47-274)

Sequence (277 aa):
MTGLGALGGAEAVAADDVDIPLSARGDGWEVGVSAEQYDTSDQQGARLEDVYSGDRSNIVVDALDTVVYDGSVTRNTRADASSSEVNVTTSYVAEAYMSTTVPVADGTVDLYQMVLAAEDRPAILLESEATIDASGEFTFYTIATPTIGSDDGADNEAWLTDHDGYDVIVATHDGQYVAFAQRQDWRKEFDGQRIGTVDGETAWDDIYTDNDGWIDSNESNRGRIDVGVGLYGGDVDSLSWLTGIGIGGSEDAAVSNAVSVVDSGYESEREKYIPWS

Radius of gyration: 17.85 Å; chains: 1; bounding box: 52×40×50 Å